Protein AF-A0A523TM78-F1 (afdb_monomer_lite)

Foldseek 3Di:
DDPVVVVVVVVVVVVVVVVVVVVVVVVVVVQLVQLCVLLVVVVWDWFQDWDPCVLVVPVQDLVSVDADPKTWGRWTWDADPNKTKIKTKIWHWDDDDPPIDIFIKIKMKTFAPFFDFKKKKAFPVFCPPPPPDPDFDFQDDPVCNVLSNGITMTGPDNVRVVLFCDPQLSVLCVVPNQWIWIDGGGMIMIMGRDYDGPVRVVVVVVSVVSSSVSGDPVRNVD

pLDDT: mean 89.76, std 10.02, range [45.53, 98.44]

Sequence (222 aa):
MGTGVIVTIIAAVIILIIIGAISAHIWEKKRREGMAAWAAAKGFKFNPERDHGIDRRYHVFDCFNNGRNRYGYNIMEGIFHDMEICAFDYRYTTGSGKHRTTHNLSIVIVNAATHLKKLLIRPEGLWDKLAGAVGFNDIDFADSPEFSKKFYVKSPDEAWAREVLTPALRQHLLNHPKFVLEFGQNNLMICKKRRFDIAGYEAAFLFLEGVLDRLPEKLWTG

Secondary structure (DSSP, 8-state):
--HHHHHHHHHHHHHHHHHHHHHHHHHHHHHHHHHHHHHHHTT-EEE-S-BTTHHHHTTTSGGGGSSEEEEEEEEEEEEETTEEEEEEEEEEEES-GGG-EEEEEEEEEEE-SS----EEEEETTS-TT-----S------TT-HHHHHHEEEE-S-HHHHHHHS-HHHHHHHHH-TT-EEEE-SSEEEEEESS---HHHHHHHHHHHHHHHTTS-GGGT--

Structure (mmCIF, N/CA/C/O backbone):
data_AF-A0A523TM78-F1
#
_entry.id   AF-A0A523TM78-F1
#
loop_
_atom_site.group_PDB
_atom_site.id
_atom_site.type_symbol
_atom_site.label_atom_id
_atom_site.label_alt_id
_atom_site.label_comp_id
_atom_site.label_asym_id
_atom_site.label_entity_id
_atom_site.label_seq_id
_atom_site.pdbx_PDB_ins_code
_atom_site.Cartn_x
_atom_site.Cartn_y
_atom_site.Cartn_z
_atom_site.occupancy
_atom_site.B_iso_or_equiv
_atom_site.auth_seq_id
_atom_site.auth_comp_id
_atom_site.auth_asym_id
_atom_site.auth_atom_id
_atom_site.pdbx_PDB_model_num
ATOM 1 N N . MET A 1 1 ? 42.514 16.932 -26.772 1.00 59.00 1 MET A N 1
ATOM 2 C CA . MET A 1 1 ? 41.993 15.547 -26.868 1.00 59.00 1 MET A CA 1
ATOM 3 C C . MET A 1 1 ? 41.641 15.279 -28.321 1.00 59.00 1 MET A C 1
ATOM 5 O O . MET A 1 1 ? 40.946 16.099 -28.903 1.00 59.00 1 MET A O 1
ATOM 9 N N . GLY A 1 2 ? 42.170 14.211 -28.925 1.00 79.31 2 GLY A N 1
ATOM 10 C CA . GLY A 1 2 ? 41.905 13.896 -30.334 1.00 79.31 2 GLY A CA 1
ATOM 11 C C . GLY A 1 2 ? 40.447 13.492 -30.560 1.00 79.31 2 GLY A C 1
ATOM 12 O O . GLY A 1 2 ? 39.840 12.864 -29.692 1.00 79.31 2 GLY A O 1
ATOM 13 N N . THR A 1 3 ? 39.894 13.824 -31.724 1.00 82.25 3 THR A N 1
ATOM 14 C CA . THR A 1 3 ? 38.537 13.443 -32.160 1.00 82.25 3 THR A CA 1
ATOM 15 C C . THR A 1 3 ? 38.252 11.948 -31.969 1.00 82.25 3 THR A C 1
ATOM 17 O O . THR A 1 3 ? 37.162 11.591 -31.534 1.00 82.25 3 THR A O 1
ATOM 20 N N . GLY A 1 4 ? 39.251 11.080 -32.170 1.00 85.06 4 GLY A N 1
ATOM 21 C CA . GLY A 1 4 ? 39.139 9.638 -31.914 1.00 85.06 4 GLY A CA 1
ATOM 22 C C . GLY A 1 4 ? 38.837 9.271 -30.455 1.00 85.06 4 GLY A C 1
ATOM 23 O O . GLY A 1 4 ? 38.041 8.373 -30.207 1.00 85.06 4 GLY A O 1
ATOM 24 N N . VAL A 1 5 ? 39.387 10.000 -29.476 1.00 87.56 5 VAL A N 1
ATOM 25 C CA . VAL A 1 5 ? 39.106 9.756 -28.046 1.00 87.56 5 VAL A CA 1
ATOM 26 C C . VAL A 1 5 ? 37.656 10.113 -27.714 1.00 87.56 5 VAL A C 1
ATOM 28 O O . VAL A 1 5 ? 36.990 9.382 -26.986 1.00 87.56 5 VAL A O 1
ATOM 31 N N . ILE A 1 6 ? 37.144 11.209 -28.285 1.00 89.25 6 ILE A N 1
ATOM 32 C CA . ILE A 1 6 ? 35.756 11.647 -28.086 1.00 89.25 6 ILE A CA 1
ATOM 33 C C . ILE A 1 6 ? 34.779 10.615 -28.669 1.00 89.25 6 ILE A C 1
ATOM 35 O O . ILE A 1 6 ? 33.819 10.242 -27.998 1.00 89.25 6 ILE A O 1
ATOM 39 N N . VAL A 1 7 ? 35.047 10.099 -29.873 1.00 92.19 7 VAL A N 1
ATOM 40 C CA . VAL A 1 7 ? 34.212 9.068 -30.514 1.00 92.19 7 VAL A CA 1
ATOM 41 C C . VAL A 1 7 ? 34.175 7.780 -29.684 1.00 92.19 7 VAL A C 1
ATOM 43 O O . VAL A 1 7 ? 33.092 7.243 -29.453 1.00 92.19 7 VAL A O 1
ATOM 46 N N . THR A 1 8 ? 35.319 7.320 -29.167 1.00 93.19 8 THR A N 1
ATOM 47 C CA . THR A 1 8 ? 35.384 6.120 -28.314 1.00 93.19 8 THR A CA 1
ATOM 48 C C . THR A 1 8 ? 34.590 6.289 -27.019 1.00 93.19 8 THR A C 1
ATOM 50 O O . THR A 1 8 ? 33.851 5.384 -26.632 1.00 93.19 8 THR A O 1
ATOM 53 N N . ILE A 1 9 ? 34.687 7.452 -26.363 1.00 93.75 9 ILE A N 1
ATOM 54 C CA . ILE A 1 9 ? 33.920 7.741 -25.141 1.00 93.75 9 ILE A CA 1
ATOM 55 C C . ILE A 1 9 ? 32.416 7.737 -25.437 1.00 93.75 9 ILE A C 1
ATOM 57 O O . ILE A 1 9 ? 31.652 7.109 -24.707 1.00 93.75 9 ILE A O 1
ATOM 61 N N . ILE A 1 10 ? 31.983 8.390 -26.521 1.00 94.62 10 ILE A N 1
ATOM 62 C CA . ILE A 1 10 ? 30.566 8.424 -26.913 1.00 94.62 10 ILE A CA 1
ATOM 63 C C . ILE A 1 10 ? 30.050 7.007 -27.197 1.00 94.62 10 ILE A C 1
ATOM 65 O O . ILE A 1 10 ? 28.993 6.633 -26.691 1.00 94.62 10 ILE A O 1
ATOM 69 N N . ALA A 1 11 ? 30.804 6.198 -27.946 1.00 94.50 11 ALA A N 1
ATOM 70 C CA . ALA A 1 11 ? 30.431 4.817 -28.242 1.00 94.50 11 ALA A CA 1
ATOM 71 C C . ALA A 1 11 ? 30.300 3.968 -26.965 1.00 94.50 11 ALA A C 1
ATOM 73 O O . ALA A 1 11 ? 29.309 3.255 -26.801 1.00 94.50 11 ALA A O 1
ATOM 74 N N . ALA A 1 12 ? 31.241 4.094 -26.024 1.00 95.06 12 ALA A N 1
ATOM 75 C CA . ALA A 1 12 ? 31.184 3.395 -24.741 1.00 95.06 12 ALA A CA 1
ATOM 76 C C . ALA A 1 12 ? 29.953 3.801 -23.909 1.00 95.06 12 ALA A C 1
ATOM 78 O O . ALA A 1 12 ? 29.263 2.939 -23.366 1.00 95.06 12 ALA A O 1
ATOM 79 N N . VAL A 1 13 ? 29.629 5.098 -23.852 1.00 95.25 13 VAL A N 1
ATOM 80 C CA . VAL A 1 13 ? 28.431 5.598 -23.154 1.00 95.25 13 VAL A CA 1
ATOM 81 C C . VAL A 1 13 ? 27.150 5.048 -23.788 1.00 95.25 13 VAL A C 1
ATOM 83 O O . VAL A 1 13 ? 26.259 4.603 -23.065 1.00 95.25 13 VAL A O 1
ATOM 86 N N . ILE A 1 14 ? 27.060 5.014 -25.121 1.00 95.31 14 ILE A N 1
ATOM 87 C CA . ILE A 1 14 ? 25.903 4.445 -25.830 1.00 95.31 14 ILE A CA 1
ATOM 88 C C . ILE A 1 14 ? 25.739 2.956 -25.498 1.00 95.31 14 ILE A C 1
ATOM 90 O O . ILE A 1 14 ? 24.633 2.521 -25.180 1.00 95.31 14 ILE A O 1
ATOM 94 N N . ILE A 1 15 ? 26.829 2.182 -25.510 1.00 95.31 15 ILE A N 1
ATOM 95 C CA . ILE A 1 15 ? 26.805 0.755 -25.156 1.00 95.31 15 ILE A CA 1
ATOM 96 C C . ILE A 1 15 ? 26.301 0.558 -23.721 1.00 95.31 15 ILE A C 1
ATOM 98 O O . ILE A 1 15 ? 25.422 -0.273 -23.493 1.00 95.31 15 ILE A O 1
ATOM 102 N N . LEU A 1 16 ? 26.788 1.348 -22.759 1.00 94.50 16 LEU A N 1
ATOM 103 C CA . LEU A 1 16 ? 26.328 1.278 -21.368 1.00 94.50 16 LEU A CA 1
ATOM 104 C C . LEU A 1 16 ? 24.834 1.603 -21.228 1.00 94.50 16 LEU A C 1
ATOM 106 O O . LEU A 1 16 ? 24.128 0.921 -20.484 1.00 94.50 16 LEU A O 1
ATOM 110 N N . ILE A 1 17 ? 24.332 2.596 -21.969 1.00 93.88 17 ILE A N 1
ATOM 111 C CA . ILE A 1 17 ? 22.901 2.933 -22.000 1.00 93.88 17 ILE A CA 1
ATOM 112 C C . ILE A 1 17 ? 22.078 1.755 -22.540 1.00 93.88 17 ILE A C 1
ATOM 114 O O . ILE A 1 17 ? 21.051 1.408 -21.953 1.00 93.88 17 ILE A O 1
ATOM 118 N N . ILE A 1 18 ? 22.530 1.113 -23.622 1.00 93.25 18 ILE A N 1
ATOM 119 C CA . ILE A 1 18 ? 21.847 -0.042 -24.227 1.00 93.25 18 ILE A CA 1
ATOM 120 C C . ILE A 1 18 ? 21.824 -1.228 -23.257 1.00 93.25 18 ILE A C 1
ATOM 122 O O . ILE A 1 18 ? 20.760 -1.803 -23.021 1.00 93.25 18 ILE A O 1
ATOM 126 N N . ILE A 1 19 ? 22.967 -1.566 -22.651 1.00 93.69 19 ILE A N 1
ATOM 127 C CA . ILE A 1 19 ? 23.067 -2.640 -21.651 1.00 93.69 19 ILE A CA 1
ATOM 128 C C . ILE A 1 19 ? 22.122 -2.361 -20.479 1.00 93.69 19 ILE A C 1
ATOM 130 O O . ILE A 1 19 ? 21.376 -3.252 -20.064 1.00 93.69 19 ILE A O 1
ATOM 134 N N . GLY A 1 20 ? 22.104 -1.125 -19.973 1.00 91.00 20 GLY A N 1
ATOM 135 C CA . GLY A 1 20 ? 21.183 -0.707 -18.919 1.00 91.00 20 GLY A CA 1
ATOM 136 C C . GLY A 1 20 ? 19.712 -0.883 -19.311 1.00 91.00 20 GLY A C 1
ATOM 137 O O . GLY A 1 20 ? 18.934 -1.435 -18.532 1.00 91.00 20 GLY A O 1
ATOM 138 N N . ALA A 1 21 ? 19.331 -0.487 -20.529 1.00 89.31 21 ALA A N 1
ATOM 139 C CA . ALA A 1 21 ? 17.963 -0.621 -21.030 1.00 89.31 21 ALA A CA 1
ATOM 140 C C . ALA A 1 21 ? 17.521 -2.089 -21.172 1.00 89.31 21 ALA A C 1
ATOM 142 O O . ALA A 1 21 ? 16.431 -2.449 -20.722 1.00 89.31 21 ALA A O 1
ATOM 143 N N . ILE A 1 22 ? 18.376 -2.947 -21.740 1.00 91.94 22 ILE A N 1
ATOM 144 C CA . ILE A 1 22 ? 18.114 -4.390 -21.873 1.00 91.94 22 ILE A CA 1
ATOM 145 C C . ILE A 1 22 ? 17.978 -5.030 -20.488 1.00 91.94 22 ILE A C 1
ATOM 147 O O . ILE A 1 22 ? 17.025 -5.767 -20.235 1.00 91.94 22 ILE A O 1
ATOM 151 N N . SER A 1 23 ? 18.888 -4.703 -19.569 1.00 90.75 23 SER A N 1
ATOM 152 C CA . SER A 1 23 ? 18.884 -5.250 -18.207 1.00 90.75 23 SER A CA 1
ATOM 153 C C . SER A 1 23 ? 17.611 -4.865 -17.451 1.00 90.75 23 SER A C 1
ATOM 155 O O . SER A 1 23 ? 16.984 -5.716 -16.820 1.00 90.75 23 SER A O 1
ATOM 157 N N . ALA A 1 24 ? 17.176 -3.605 -17.566 1.00 86.06 24 ALA A N 1
ATOM 158 C CA . ALA A 1 24 ? 15.923 -3.134 -16.980 1.00 86.06 24 ALA A CA 1
ATOM 159 C C . ALA A 1 24 ? 14.702 -3.861 -17.570 1.00 86.06 24 ALA A C 1
ATOM 161 O O . ALA A 1 24 ? 13.800 -4.251 -16.830 1.00 86.06 24 ALA A O 1
ATOM 162 N N . HIS A 1 25 ? 14.685 -4.090 -18.888 1.00 87.00 25 HIS A N 1
ATOM 163 C CA . HIS A 1 25 ? 13.600 -4.815 -19.549 1.00 87.00 25 HIS A CA 1
ATOM 164 C C . HIS A 1 25 ? 13.510 -6.277 -19.089 1.00 87.00 25 HIS A C 1
ATOM 166 O O . HIS A 1 25 ? 12.423 -6.760 -18.768 1.00 87.00 25 HIS A O 1
ATOM 172 N N . ILE A 1 26 ? 14.648 -6.974 -19.007 1.00 92.06 26 ILE A N 1
ATOM 173 C CA . ILE A 1 26 ? 14.715 -8.359 -18.521 1.00 92.06 26 ILE A CA 1
ATOM 174 C C . ILE A 1 26 ? 14.260 -8.436 -17.061 1.00 92.06 26 ILE A C 1
ATOM 176 O O . ILE A 1 26 ? 13.498 -9.334 -16.703 1.00 92.06 26 ILE A O 1
ATOM 180 N N . TRP A 1 27 ? 14.684 -7.489 -16.221 1.00 90.62 27 TRP A N 1
ATOM 181 C CA . TRP A 1 27 ? 14.296 -7.459 -14.813 1.00 90.62 27 TRP A CA 1
ATOM 182 C C . TRP A 1 27 ? 12.788 -7.250 -14.629 1.00 90.62 27 TRP A C 1
ATOM 184 O O . TRP A 1 27 ? 12.164 -7.975 -13.854 1.00 90.62 27 TRP A O 1
ATOM 194 N N . GLU A 1 28 ? 12.175 -6.341 -15.393 1.00 89.31 28 GLU A N 1
ATOM 195 C CA . GLU A 1 28 ? 10.717 -6.172 -15.394 1.00 89.31 28 GLU A CA 1
ATOM 196 C C . GLU A 1 28 ? 9.980 -7.418 -15.860 1.00 89.31 28 GLU A C 1
ATOM 198 O O . GLU A 1 28 ? 8.993 -7.819 -15.241 1.00 89.31 28 GLU A O 1
ATOM 203 N N . LYS A 1 29 ? 10.464 -8.046 -16.937 1.00 92.56 29 LYS A N 1
ATOM 204 C CA . LYS A 1 29 ? 9.869 -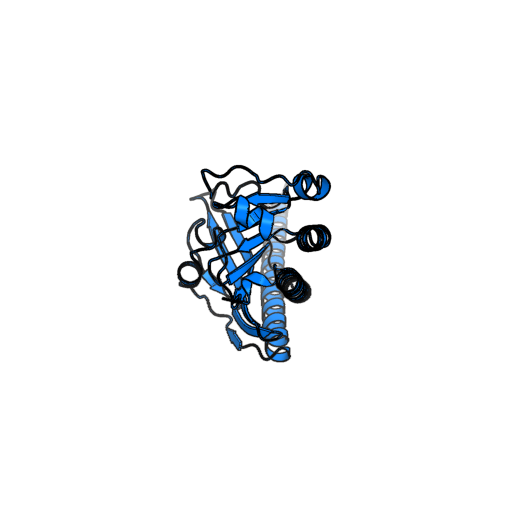9.273 -17.462 1.00 92.56 29 LYS A CA 1
ATOM 205 C C . LYS A 1 29 ? 9.907 -10.382 -16.410 1.00 92.56 29 LYS A C 1
ATOM 207 O O . LYS A 1 29 ? 8.863 -10.951 -16.110 1.00 92.56 29 LYS A O 1
ATOM 212 N N . LYS A 1 30 ? 11.068 -10.607 -15.786 1.00 93.38 30 LYS A N 1
ATOM 213 C CA . LYS A 1 30 ? 11.251 -11.613 -14.731 1.00 93.38 30 LYS A CA 1
ATOM 214 C C . LYS A 1 30 ? 10.393 -11.322 -13.500 1.00 93.38 30 LYS A C 1
ATOM 216 O O . LYS A 1 30 ? 9.824 -12.239 -12.918 1.00 93.38 30 LYS A O 1
ATOM 221 N N . ARG A 1 31 ? 10.265 -10.051 -13.104 1.00 93.38 31 ARG A N 1
ATOM 222 C CA . ARG A 1 31 ? 9.391 -9.655 -11.990 1.00 93.38 31 ARG A CA 1
ATOM 223 C C . ARG A 1 31 ? 7.928 -9.958 -12.305 1.00 93.38 31 ARG A C 1
ATOM 225 O O . ARG A 1 31 ? 7.241 -10.530 -11.469 1.00 93.38 31 ARG A O 1
ATOM 232 N N . ARG A 1 32 ? 7.472 -9.625 -13.513 1.00 95.31 32 ARG A N 1
ATOM 233 C CA . ARG A 1 32 ? 6.110 -9.914 -13.975 1.00 95.31 32 ARG A CA 1
ATOM 234 C C . ARG A 1 32 ? 5.830 -11.415 -14.048 1.00 95.31 32 ARG A C 1
ATOM 236 O O . ARG A 1 32 ? 4.772 -11.846 -13.613 1.00 95.31 32 ARG A O 1
ATOM 243 N N . GLU A 1 33 ? 6.772 -12.204 -14.557 1.00 96.06 33 GLU A N 1
ATOM 244 C CA . GLU A 1 33 ? 6.681 -13.671 -14.560 1.00 96.06 33 GLU A CA 1
ATOM 245 C C . GLU A 1 33 ? 6.604 -14.229 -13.134 1.00 96.06 33 GLU A C 1
ATOM 247 O O . GLU A 1 33 ? 5.767 -15.082 -12.856 1.00 96.06 33 GLU A O 1
ATOM 252 N N . GLY A 1 34 ? 7.408 -13.693 -12.210 1.00 96.12 34 GLY A N 1
ATOM 253 C CA . GLY A 1 34 ? 7.329 -14.037 -10.791 1.00 96.12 34 GLY A CA 1
ATOM 254 C C . GLY A 1 34 ? 5.972 -13.700 -10.171 1.00 96.12 34 GLY A C 1
ATOM 255 O O . GLY A 1 34 ? 5.445 -14.501 -9.407 1.00 96.12 34 GLY A O 1
ATOM 256 N N . MET A 1 35 ? 5.380 -12.552 -10.522 1.00 96.62 35 MET A N 1
ATOM 257 C CA . MET A 1 35 ? 4.044 -12.166 -10.049 1.00 96.62 35 MET A CA 1
ATOM 258 C C . MET A 1 35 ? 2.971 -13.101 -10.599 1.00 96.62 35 MET A C 1
ATOM 260 O O . MET A 1 35 ? 2.131 -13.562 -9.838 1.00 96.62 35 MET A O 1
ATOM 264 N N . ALA A 1 36 ? 3.031 -13.430 -11.891 1.00 97.62 36 ALA A N 1
ATOM 265 C CA . ALA A 1 36 ? 2.113 -14.378 -12.512 1.00 97.62 36 ALA A CA 1
ATOM 266 C C . ALA A 1 36 ? 2.206 -15.769 -11.865 1.00 97.62 36 ALA A C 1
ATOM 268 O O . ALA A 1 36 ? 1.183 -16.372 -11.550 1.00 97.62 36 ALA A O 1
ATOM 269 N N . ALA A 1 37 ? 3.425 -16.262 -11.626 1.00 97.25 37 ALA A N 1
ATOM 270 C CA . ALA A 1 37 ? 3.652 -17.552 -10.983 1.00 97.25 37 ALA A CA 1
ATOM 271 C C . ALA A 1 37 ? 3.168 -17.563 -9.525 1.00 97.25 37 ALA A C 1
ATOM 273 O O . ALA A 1 37 ? 2.518 -18.515 -9.102 1.00 97.25 37 ALA A O 1
ATOM 274 N N . TRP A 1 38 ? 3.449 -16.499 -8.767 1.00 95.69 38 TRP A N 1
ATOM 275 C CA . TRP A 1 38 ? 2.982 -16.363 -7.387 1.00 95.69 38 TRP A CA 1
ATOM 276 C C . TRP A 1 38 ? 1.453 -16.264 -7.311 1.00 95.69 38 TRP A C 1
ATOM 278 O O . TRP A 1 38 ? 0.841 -16.972 -6.517 1.00 95.69 38 TRP A O 1
ATOM 288 N N . ALA A 1 39 ? 0.830 -15.473 -8.190 1.00 96.62 39 ALA A N 1
ATOM 289 C CA . ALA A 1 39 ? -0.622 -15.387 -8.312 1.00 96.62 39 ALA A CA 1
ATOM 290 C C . ALA A 1 39 ? -1.238 -16.762 -8.606 1.00 96.62 39 ALA A C 1
ATOM 292 O O . ALA A 1 39 ? -2.133 -17.196 -7.886 1.00 96.62 39 ALA A O 1
ATOM 293 N N . ALA A 1 40 ? -0.704 -17.488 -9.593 1.00 96.94 40 ALA A N 1
ATOM 294 C CA . ALA A 1 40 ? -1.167 -18.832 -9.930 1.00 96.94 40 ALA A CA 1
ATOM 295 C C . ALA A 1 40 ? -1.031 -19.810 -8.749 1.00 96.94 40 ALA A C 1
ATOM 297 O O . ALA A 1 40 ? -1.962 -20.562 -8.473 1.00 96.94 40 ALA A O 1
ATOM 298 N N . ALA A 1 41 ? 0.084 -19.764 -8.012 1.00 95.56 41 ALA A N 1
ATOM 299 C CA . ALA A 1 41 ? 0.306 -20.608 -6.835 1.00 95.56 41 ALA A CA 1
ATOM 300 C C . ALA A 1 41 ? -0.690 -20.335 -5.693 1.00 95.56 41 ALA A C 1
ATOM 302 O O . ALA A 1 41 ? -0.983 -21.237 -4.912 1.00 95.56 41 ALA A O 1
ATOM 303 N N . LYS A 1 42 ? -1.222 -19.111 -5.601 1.00 93.81 42 LYS A N 1
ATOM 304 C CA . LYS A 1 42 ? -2.261 -18.715 -4.636 1.00 93.81 42 LYS A CA 1
ATOM 305 C C . LYS A 1 42 ? -3.690 -18.858 -5.191 1.00 93.81 42 LYS A C 1
ATOM 307 O O . LYS A 1 42 ? -4.642 -18.537 -4.492 1.00 93.81 42 LYS A O 1
ATOM 312 N N . GLY A 1 43 ? -3.860 -19.317 -6.435 1.00 95.94 43 GLY A N 1
ATOM 313 C CA . GLY A 1 43 ? -5.170 -19.415 -7.094 1.00 95.94 43 GLY A CA 1
ATOM 314 C C . GLY A 1 43 ? -5.751 -18.072 -7.558 1.00 95.94 43 GLY A C 1
ATOM 315 O O . GLY A 1 43 ? -6.942 -17.982 -7.852 1.00 95.94 43 GLY A O 1
ATOM 316 N N . PHE A 1 44 ? -4.934 -17.021 -7.633 1.00 97.31 44 PHE A N 1
ATOM 317 C CA . PHE A 1 44 ? -5.353 -15.699 -8.091 1.00 97.31 44 PHE A CA 1
ATOM 318 C C . PHE A 1 44 ? -5.355 -15.615 -9.617 1.00 97.31 44 PHE A C 1
ATOM 320 O O . PHE A 1 44 ? -4.515 -16.196 -10.309 1.00 97.31 44 PHE A O 1
ATOM 327 N N . LYS A 1 45 ? -6.272 -14.811 -10.153 1.00 98.12 45 LYS A N 1
ATOM 328 C CA . LYS A 1 45 ? -6.238 -14.373 -11.548 1.00 98.12 45 LYS A CA 1
ATOM 329 C C . LYS A 1 45 ? -5.142 -13.329 -11.708 1.00 98.12 45 LYS A C 1
ATOM 331 O O . LYS A 1 45 ? -5.025 -12.431 -10.880 1.00 98.12 45 LYS A O 1
ATOM 336 N N . PHE A 1 46 ? -4.378 -13.423 -12.793 1.00 98.44 46 PHE A N 1
ATOM 337 C CA . PHE A 1 46 ? -3.348 -12.446 -13.136 1.00 98.44 46 PHE A CA 1
ATOM 338 C C . PHE A 1 46 ? -3.644 -11.777 -14.478 1.00 98.44 46 PHE A C 1
ATOM 340 O O . PHE A 1 46 ? -3.822 -12.459 -15.487 1.00 98.44 46 PHE A O 1
ATOM 347 N N . ASN A 1 47 ? -3.642 -10.445 -14.500 1.00 98.06 47 ASN A N 1
ATOM 348 C CA . ASN A 1 47 ? -3.789 -9.636 -15.703 1.00 98.06 47 ASN A CA 1
ATOM 349 C C . ASN A 1 47 ? -2.619 -8.635 -15.831 1.00 98.06 47 ASN A C 1
ATOM 351 O O . ASN A 1 47 ? -2.527 -7.689 -15.046 1.00 98.06 47 ASN A O 1
ATOM 355 N N . PRO A 1 48 ? -1.715 -8.796 -16.815 1.00 97.19 48 PRO A N 1
ATOM 356 C CA . PRO A 1 48 ? -0.581 -7.891 -17.000 1.00 97.19 48 PRO A CA 1
ATOM 357 C C . PRO A 1 48 ? -0.956 -6.543 -17.635 1.00 97.19 48 PRO A C 1
ATOM 359 O O . PRO A 1 48 ? -0.118 -5.636 -17.651 1.00 97.19 48 PRO A O 1
ATOM 362 N N . GLU A 1 49 ? -2.164 -6.410 -18.183 1.00 97.81 49 GLU A N 1
ATOM 363 C CA . GLU A 1 49 ? -2.583 -5.242 -18.954 1.00 97.81 49 GLU A CA 1
ATOM 364 C C . GLU A 1 49 ? -2.821 -4.003 -18.088 1.00 97.81 49 GLU A C 1
ATOM 366 O O . GLU A 1 49 ? -2.936 -4.065 -16.862 1.00 97.81 49 GLU A O 1
ATOM 371 N N . ARG A 1 50 ? -2.873 -2.840 -18.747 1.00 97.88 50 ARG A N 1
ATOM 372 C CA . ARG A 1 50 ? -3.151 -1.567 -18.077 1.00 97.88 50 ARG A CA 1
ATOM 373 C C . ARG A 1 50 ? -4.647 -1.388 -17.855 1.00 97.88 50 ARG A C 1
ATOM 375 O O . ARG A 1 50 ? -5.414 -1.410 -18.812 1.00 97.88 50 ARG A O 1
ATOM 382 N N . ASP A 1 51 ? -5.028 -1.077 -16.623 1.00 97.75 51 ASP A N 1
ATOM 383 C CA . ASP A 1 51 ? -6.372 -0.626 -16.268 1.00 97.75 51 ASP A CA 1
ATOM 384 C C . ASP A 1 51 ? -6.352 0.874 -15.930 1.00 97.75 51 ASP A C 1
ATOM 386 O O . ASP A 1 51 ? -5.840 1.300 -14.890 1.00 97.75 51 ASP A O 1
ATOM 390 N N . HIS A 1 52 ? -6.913 1.685 -16.829 1.00 96.06 52 HIS A N 1
ATOM 391 C CA . HIS A 1 52 ? -7.064 3.134 -16.666 1.00 96.06 52 HIS A CA 1
ATOM 392 C C . HIS A 1 52 ? -8.295 3.542 -15.838 1.00 96.06 52 HIS A C 1
ATOM 394 O O . HIS A 1 52 ? -8.468 4.728 -15.573 1.00 96.06 52 HIS A O 1
ATOM 400 N N . GLY A 1 53 ? -9.160 2.597 -15.461 1.00 95.94 53 GLY A N 1
ATOM 401 C CA . GLY A 1 53 ? -10.333 2.819 -14.615 1.00 95.94 53 GLY A CA 1
ATOM 402 C C . GLY A 1 53 ? -10.114 2.474 -13.140 1.00 95.94 53 GLY A C 1
ATOM 403 O O . GLY A 1 53 ? -11.013 2.707 -12.328 1.00 95.94 53 GLY A O 1
ATOM 404 N N . ILE A 1 54 ? -8.944 1.933 -12.777 1.00 94.19 54 ILE A N 1
ATOM 405 C CA . ILE A 1 54 ? -8.661 1.475 -11.409 1.00 94.19 54 ILE A CA 1
ATOM 406 C C . ILE A 1 54 ? -8.724 2.609 -10.376 1.00 94.19 54 ILE A C 1
ATOM 408 O O . ILE A 1 54 ? -9.182 2.409 -9.255 1.00 94.19 54 ILE A O 1
ATOM 412 N N . ASP A 1 55 ? -8.324 3.819 -10.772 1.00 91.62 55 ASP A N 1
ATOM 413 C CA . ASP A 1 55 ? -8.355 5.012 -9.927 1.00 91.62 55 ASP A CA 1
ATOM 414 C C . ASP A 1 55 ? -9.790 5.427 -9.586 1.00 91.62 55 ASP A C 1
ATOM 416 O O . ASP A 1 55 ? -10.067 5.829 -8.464 1.00 91.62 55 ASP A O 1
ATOM 420 N N . ARG A 1 56 ? -10.722 5.276 -10.531 1.00 92.75 56 ARG A N 1
ATOM 421 C CA . ARG A 1 56 ? -12.150 5.530 -10.327 1.00 92.75 56 ARG A CA 1
ATOM 422 C C . ARG A 1 56 ? -12.783 4.477 -9.425 1.00 92.75 56 ARG A C 1
ATOM 424 O O . ARG A 1 56 ? -13.576 4.828 -8.551 1.00 92.75 56 ARG A O 1
ATOM 431 N N . ARG A 1 57 ? -12.419 3.204 -9.618 1.00 92.44 57 ARG A N 1
ATOM 432 C CA . ARG A 1 57 ? -12.894 2.081 -8.791 1.00 92.44 57 ARG A CA 1
ATOM 433 C C . ARG A 1 57 ? -12.526 2.282 -7.320 1.00 92.44 57 ARG A C 1
ATOM 435 O O . ARG A 1 57 ? -13.356 2.051 -6.450 1.00 92.44 57 ARG A O 1
ATOM 442 N N . TYR A 1 58 ? -11.320 2.781 -7.063 1.00 92.38 58 TYR A N 1
ATOM 443 C CA . TYR A 1 58 ? -10.764 2.952 -5.722 1.00 92.38 58 TYR A CA 1
ATOM 444 C C . TYR A 1 58 ? -10.564 4.426 -5.321 1.00 92.38 58 TYR A C 1
ATOM 446 O O . TYR A 1 58 ? -9.731 4.732 -4.473 1.00 92.38 58 TYR A O 1
ATOM 454 N N . HIS A 1 59 ? -11.358 5.346 -5.885 1.00 89.94 59 HIS A N 1
ATOM 455 C CA . HIS A 1 59 ? -11.210 6.805 -5.719 1.00 89.94 59 HIS A CA 1
ATOM 456 C C . HIS A 1 59 ? -11.283 7.302 -4.267 1.00 89.94 59 HIS A C 1
ATOM 458 O O . HIS A 1 59 ? -10.888 8.430 -3.975 1.00 89.94 59 HIS A O 1
ATOM 464 N N . VAL A 1 60 ? -11.809 6.479 -3.358 1.00 88.19 60 VAL A N 1
ATOM 465 C CA . VAL A 1 60 ? -11.877 6.776 -1.924 1.00 88.19 60 VAL A CA 1
ATOM 466 C C . VAL A 1 60 ? -10.493 6.937 -1.293 1.00 88.19 60 VAL A C 1
ATOM 468 O O . VAL A 1 60 ? -10.367 7.705 -0.336 1.00 88.19 60 VAL A O 1
ATOM 471 N N . PHE A 1 61 ? -9.470 6.268 -1.843 1.00 90.00 61 PHE A N 1
ATOM 472 C CA . PHE A 1 61 ? -8.109 6.343 -1.327 1.00 90.00 61 PHE A CA 1
ATOM 473 C C . PHE A 1 61 ? -7.316 7.479 -1.966 1.00 90.00 61 PHE A C 1
ATOM 475 O O . PHE A 1 61 ? -7.275 7.647 -3.191 1.00 90.00 61 PHE A O 1
ATOM 482 N N . ASP A 1 62 ? -6.611 8.229 -1.129 1.00 82.62 62 ASP A N 1
ATOM 483 C CA . ASP A 1 62 ? -5.926 9.454 -1.524 1.00 82.62 62 ASP A CA 1
ATOM 484 C C . ASP A 1 62 ? -4.856 9.199 -2.591 1.00 82.62 62 ASP A C 1
ATOM 486 O O . ASP A 1 62 ? -4.649 10.035 -3.476 1.00 82.62 62 ASP A O 1
ATOM 490 N N . CYS A 1 63 ? -4.199 8.033 -2.584 1.00 81.31 63 CYS A N 1
ATOM 491 C CA . CYS A 1 63 ? -3.139 7.726 -3.548 1.00 81.31 63 CYS A CA 1
ATOM 492 C C . CYS A 1 63 ? -3.627 7.742 -5.015 1.00 81.31 63 CYS A C 1
ATOM 494 O O . CYS A 1 63 ? -2.865 8.127 -5.910 1.00 81.31 63 CYS A O 1
ATOM 496 N N . PHE A 1 64 ? -4.904 7.431 -5.266 1.00 88.62 64 PHE A N 1
ATOM 497 C CA . PHE A 1 64 ? -5.490 7.443 -6.609 1.00 88.62 64 PHE A CA 1
ATOM 498 C C . PHE A 1 64 ? -5.859 8.846 -7.088 1.00 88.62 64 PHE A C 1
ATOM 500 O O . PHE A 1 64 ? -5.907 9.099 -8.292 1.00 88.62 64 PHE A O 1
ATOM 507 N N . ASN A 1 65 ? -6.011 9.805 -6.176 1.00 85.00 65 ASN A N 1
ATOM 508 C CA . ASN A 1 65 ? -6.433 11.169 -6.495 1.00 85.00 65 ASN A CA 1
ATOM 509 C C . ASN A 1 65 ? -5.275 12.097 -6.898 1.00 85.00 65 ASN A C 1
ATOM 511 O O . ASN A 1 65 ? -5.485 13.274 -7.176 1.00 85.00 65 ASN A O 1
ATOM 515 N N . ASN A 1 66 ? -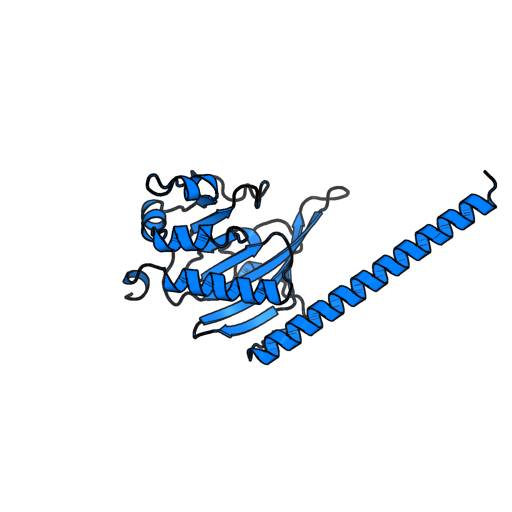4.054 11.566 -6.996 1.00 82.75 66 ASN A N 1
ATOM 516 C CA . ASN A 1 66 ? -2.854 12.348 -7.267 1.00 82.75 66 ASN A CA 1
ATOM 517 C C . ASN A 1 66 ? -2.352 12.236 -8.712 1.00 82.75 66 ASN A C 1
ATOM 519 O O . ASN A 1 66 ? -2.237 11.154 -9.287 1.00 82.75 66 ASN A O 1
ATOM 523 N N . GLY A 1 67 ? -1.933 13.376 -9.265 1.00 87.81 67 GLY A N 1
ATOM 524 C CA . GLY A 1 67 ? -1.281 13.447 -10.571 1.00 87.81 67 GLY A CA 1
ATOM 525 C C . GLY A 1 67 ? -2.192 13.089 -11.751 1.00 87.81 67 GLY A C 1
ATOM 526 O O . GLY A 1 67 ? -3.401 13.282 -11.713 1.00 87.81 67 GLY A O 1
ATOM 527 N N . ARG A 1 68 ? -1.584 12.620 -12.845 1.00 90.31 68 ARG A N 1
ATOM 528 C CA . ARG A 1 68 ? -2.247 12.305 -14.124 1.00 90.31 68 ARG A CA 1
ATOM 529 C C . ARG A 1 68 ? -1.610 11.106 -14.823 1.00 90.31 68 ARG A C 1
ATOM 531 O O . ARG A 1 68 ? -0.528 10.669 -14.425 1.00 90.31 68 ARG A O 1
ATOM 538 N N . ASN A 1 69 ? -2.226 10.643 -15.916 1.00 92.62 69 ASN A N 1
ATOM 539 C CA . ASN A 1 69 ? -1.814 9.440 -16.656 1.00 92.62 69 ASN A CA 1
ATOM 540 C C . ASN A 1 69 ? -1.726 8.222 -15.721 1.00 92.62 69 ASN A C 1
ATOM 542 O O . ASN A 1 69 ? -0.668 7.611 -15.563 1.00 92.62 69 ASN A O 1
ATOM 546 N N . ARG A 1 70 ? -2.844 7.986 -15.031 1.00 94.75 70 ARG A N 1
ATOM 547 C CA . ARG A 1 70 ? -3.012 6.998 -13.971 1.00 94.75 70 ARG A CA 1
ATOM 548 C C . ARG A 1 70 ? -3.436 5.664 -14.572 1.00 94.75 70 ARG A C 1
ATOM 550 O O . ARG A 1 70 ? -4.263 5.650 -15.486 1.00 94.75 70 ARG A O 1
ATOM 557 N N . TYR A 1 71 ? -2.836 4.576 -14.102 1.00 96.81 71 TYR A N 1
ATOM 558 C CA . TYR A 1 71 ? -3.277 3.218 -14.413 1.00 96.81 71 TYR A CA 1
ATOM 559 C C . TYR A 1 71 ? -2.674 2.191 -13.457 1.00 96.81 71 TYR A C 1
ATOM 561 O O . TYR A 1 71 ? -1.541 2.346 -12.986 1.00 96.81 71 TYR A O 1
ATOM 569 N N . GLY A 1 72 ? -3.434 1.127 -13.219 1.00 97.25 72 GLY A N 1
ATOM 570 C CA . GLY A 1 72 ? -2.962 -0.117 -12.617 1.00 97.25 72 GLY A CA 1
ATOM 571 C C . GLY A 1 72 ? -2.446 -1.074 -13.688 1.00 97.25 72 GLY A C 1
ATOM 572 O O . GLY A 1 72 ? -2.819 -0.948 -14.851 1.00 97.25 72 GLY A O 1
ATOM 573 N N . TYR A 1 73 ? -1.558 -1.991 -13.325 1.00 97.25 73 TYR A N 1
ATOM 574 C CA . TYR A 1 73 ? -1.059 -3.067 -14.184 1.00 97.25 73 TYR A CA 1
ATOM 575 C C . TYR A 1 73 ? -0.482 -4.201 -13.330 1.00 97.25 73 TYR A C 1
ATOM 577 O O . TYR A 1 73 ? -0.233 -4.010 -12.140 1.00 97.25 73 TYR A O 1
ATOM 585 N N . ASN A 1 74 ? -0.251 -5.376 -13.931 1.00 97.31 74 ASN A N 1
ATOM 586 C CA . ASN A 1 74 ? 0.116 -6.598 -13.197 1.00 97.31 74 ASN A CA 1
ATOM 587 C C . ASN A 1 74 ? -0.875 -6.892 -12.056 1.00 97.31 74 ASN A C 1
ATOM 589 O O . ASN A 1 74 ? -0.487 -7.047 -10.899 1.00 97.31 74 ASN A O 1
ATOM 593 N N . ILE A 1 75 ? -2.158 -6.893 -12.400 1.00 98.00 75 ILE A N 1
ATOM 594 C CA . ILE A 1 75 ? -3.275 -6.999 -11.472 1.00 98.00 75 ILE A CA 1
ATOM 595 C C . ILE A 1 75 ? -3.454 -8.463 -11.069 1.00 98.00 75 ILE A C 1
ATOM 597 O O . ILE A 1 75 ? -3.521 -9.344 -11.923 1.00 98.00 75 ILE A O 1
ATOM 601 N N . MET A 1 76 ? -3.512 -8.703 -9.767 1.00 97.81 76 MET A N 1
ATOM 602 C CA . MET A 1 76 ? -3.726 -9.986 -9.113 1.00 97.81 76 MET A CA 1
ATOM 603 C C . MET A 1 76 ? -5.025 -9.899 -8.316 1.00 97.81 76 MET A C 1
ATOM 605 O O . MET A 1 76 ? -5.120 -9.092 -7.394 1.00 97.81 76 MET A O 1
ATOM 609 N N . GLU A 1 77 ? -6.013 -10.713 -8.670 1.00 97.62 77 GLU A N 1
ATOM 610 C CA . GLU A 1 77 ? -7.331 -10.733 -8.024 1.00 97.62 77 GLU A CA 1
ATOM 611 C C . GLU A 1 77 ? -7.666 -12.148 -7.555 1.00 97.62 77 GLU A C 1
ATOM 613 O O . GLU A 1 77 ? -7.482 -13.116 -8.298 1.00 97.62 77 GLU A O 1
ATOM 618 N N . GLY A 1 78 ? -8.179 -12.287 -6.337 1.00 96.06 78 GLY A N 1
ATOM 619 C CA . GLY A 1 78 ? -8.543 -13.592 -5.794 1.00 96.06 78 GLY A CA 1
ATOM 620 C C . GLY A 1 78 ? -9.071 -13.524 -4.370 1.00 96.06 78 GLY A C 1
ATOM 621 O O . GLY A 1 78 ? -9.533 -12.475 -3.925 1.00 96.06 78 GLY A O 1
ATOM 622 N N . ILE A 1 79 ? -9.000 -14.656 -3.673 1.00 93.44 79 ILE A N 1
ATOM 623 C CA . ILE A 1 79 ? -9.424 -14.791 -2.278 1.00 93.44 79 ILE A CA 1
ATOM 624 C C . ILE A 1 79 ? -8.227 -15.258 -1.455 1.00 93.44 79 ILE A C 1
ATOM 626 O O . ILE A 1 79 ? -7.640 -16.295 -1.759 1.00 93.44 79 ILE A O 1
ATOM 630 N N . PHE A 1 80 ? -7.873 -14.511 -0.415 1.00 85.56 80 PHE A N 1
ATOM 631 C CA . PHE A 1 80 ? -6.824 -14.870 0.536 1.00 85.56 80 PHE A CA 1
ATOM 632 C C . PHE A 1 80 ? -7.434 -14.970 1.933 1.00 85.56 80 PHE A C 1
ATOM 634 O O . PHE A 1 80 ? -7.922 -13.963 2.428 1.00 85.56 80 PHE A O 1
ATOM 641 N N . HIS A 1 81 ? -7.430 -16.166 2.536 1.00 83.75 81 HIS A N 1
ATOM 642 C CA . HIS A 1 81 ? -8.040 -16.432 3.853 1.00 83.75 81 HIS A CA 1
ATOM 643 C C . HIS A 1 81 ? -9.438 -15.784 3.994 1.00 83.75 81 HIS A C 1
ATOM 645 O O . HIS A 1 81 ? -9.659 -14.940 4.853 1.00 83.75 81 HIS A O 1
ATOM 651 N N . ASP A 1 82 ? -10.348 -16.128 3.073 1.00 84.81 82 ASP A N 1
ATOM 652 C CA . ASP A 1 82 ? -11.736 -15.629 2.983 1.00 84.81 82 ASP A CA 1
ATOM 653 C C . ASP A 1 82 ? -11.919 -14.131 2.669 1.00 84.81 82 ASP A C 1
ATOM 655 O O . ASP A 1 82 ? -13.044 -13.642 2.587 1.00 84.81 82 ASP A O 1
ATOM 659 N N . MET A 1 83 ? -10.835 -13.403 2.394 1.00 86.12 83 MET A N 1
ATOM 660 C CA . MET A 1 83 ? -10.883 -11.994 2.005 1.00 86.12 83 MET A CA 1
ATOM 661 C C . MET A 1 83 ? -10.712 -11.837 0.499 1.00 86.12 83 MET A C 1
ATOM 663 O O . MET A 1 83 ? -9.755 -12.353 -0.081 1.00 86.12 83 MET A O 1
ATOM 667 N N . GLU A 1 84 ? -11.595 -11.073 -0.145 1.00 93.44 84 GLU A N 1
ATOM 668 C CA . GLU A 1 84 ? -11.376 -10.655 -1.531 1.00 93.44 84 GLU A CA 1
ATOM 669 C C . GLU A 1 84 ? -10.206 -9.671 -1.595 1.00 93.44 84 GLU A C 1
ATOM 671 O O . GLU A 1 84 ? -10.197 -8.640 -0.914 1.00 93.44 84 GLU A O 1
ATOM 676 N N . ILE A 1 85 ? -9.220 -9.988 -2.432 1.00 94.75 85 ILE A N 1
ATOM 677 C CA . ILE A 1 85 ? -7.976 -9.229 -2.557 1.00 94.75 85 ILE A CA 1
ATOM 678 C C . ILE A 1 85 ? -7.785 -8.740 -3.991 1.00 94.75 85 ILE A C 1
ATOM 680 O O . ILE A 1 85 ? -8.040 -9.462 -4.958 1.00 94.75 85 ILE A O 1
ATOM 684 N N . CYS A 1 86 ? -7.275 -7.518 -4.127 1.00 96.19 86 CYS A N 1
ATOM 685 C CA . CYS A 1 86 ? -6.819 -6.939 -5.384 1.00 96.19 86 CYS A CA 1
ATOM 686 C C . CYS A 1 86 ? -5.441 -6.302 -5.171 1.00 96.19 86 CYS A C 1
ATOM 688 O O . CYS A 1 86 ? -5.305 -5.279 -4.498 1.00 96.19 86 CYS A O 1
ATOM 690 N N . ALA A 1 87 ? -4.402 -6.912 -5.735 1.00 96.62 87 ALA A N 1
ATOM 691 C CA . ALA A 1 87 ? -3.025 -6.445 -5.643 1.00 96.62 87 ALA A CA 1
ATOM 692 C C . ALA A 1 87 ? -2.486 -6.085 -7.026 1.00 96.62 87 ALA A C 1
ATOM 694 O O . ALA A 1 87 ? -2.668 -6.830 -7.980 1.00 96.62 87 ALA A O 1
ATOM 695 N N . PHE A 1 88 ? -1.825 -4.942 -7.167 1.00 96.44 88 PHE A N 1
ATOM 696 C CA . PHE A 1 88 ? -1.367 -4.467 -8.471 1.00 96.44 88 PHE A CA 1
ATOM 697 C C . PHE A 1 88 ? -0.232 -3.458 -8.352 1.00 96.44 88 PHE A C 1
ATOM 699 O O . PHE A 1 88 ? -0.026 -2.821 -7.318 1.00 96.44 88 PHE A O 1
ATOM 706 N N . ASP A 1 89 ? 0.488 -3.260 -9.452 1.00 95.94 89 ASP A N 1
ATOM 707 C CA . ASP A 1 89 ? 1.361 -2.106 -9.600 1.00 95.94 89 ASP A CA 1
ATOM 708 C C . ASP A 1 89 ? 0.556 -0.914 -10.114 1.00 95.94 89 ASP A C 1
ATOM 710 O O . ASP A 1 89 ? -0.271 -1.035 -11.014 1.00 95.94 89 ASP A O 1
ATOM 714 N N . TYR A 1 90 ? 0.833 0.270 -9.586 1.00 95.50 90 TYR A N 1
ATOM 715 C CA . TYR A 1 90 ? 0.159 1.500 -9.964 1.00 95.50 90 TYR A CA 1
ATOM 716 C C . TYR A 1 90 ? 1.163 2.563 -10.390 1.00 95.50 90 TYR A C 1
ATOM 718 O O . TYR A 1 90 ? 2.224 2.744 -9.777 1.00 95.50 90 TYR A O 1
ATOM 726 N N . ARG A 1 91 ? 0.825 3.273 -11.467 1.00 94.50 91 ARG A N 1
ATOM 727 C CA . ARG A 1 91 ? 1.646 4.340 -12.030 1.00 94.50 91 ARG A CA 1
ATOM 728 C C . ARG A 1 91 ? 0.841 5.614 -12.192 1.00 94.50 91 ARG A C 1
ATOM 730 O O . ARG A 1 91 ? -0.271 5.601 -12.706 1.00 94.50 91 ARG A O 1
ATOM 737 N N . TYR A 1 92 ? 1.468 6.729 -11.835 1.00 93.06 92 TYR A N 1
ATOM 738 C CA . TYR A 1 92 ? 0.96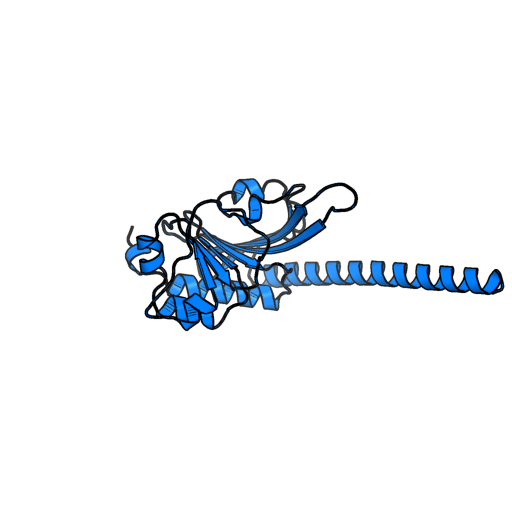2 8.066 -12.116 1.00 93.06 92 TYR A CA 1
ATOM 739 C C . TYR A 1 92 ? 2.114 9.040 -12.363 1.00 93.06 92 TYR A C 1
ATOM 741 O O . TYR A 1 92 ? 3.285 8.744 -12.111 1.00 93.06 92 TYR A O 1
ATOM 749 N N . THR A 1 93 ? 1.801 10.216 -12.896 1.00 92.06 93 THR A N 1
ATOM 750 C CA . THR A 1 93 ? 2.788 11.264 -13.169 1.00 92.06 93 THR A CA 1
ATOM 751 C C . THR A 1 93 ? 2.397 12.576 -12.508 1.00 92.06 93 THR A C 1
ATOM 753 O O . THR A 1 93 ? 1.229 12.957 -12.510 1.00 92.06 93 THR A O 1
ATOM 756 N N . THR A 1 94 ? 3.379 13.288 -11.963 1.00 90.75 94 THR A N 1
ATOM 757 C CA . THR A 1 94 ? 3.211 14.637 -11.403 1.00 90.75 94 THR A CA 1
ATOM 758 C C . THR A 1 94 ? 4.100 15.628 -12.142 1.00 90.75 94 THR A C 1
ATOM 760 O O . THR A 1 94 ? 5.101 15.242 -12.748 1.00 90.75 94 THR A O 1
ATOM 763 N N . GLY A 1 95 ? 3.753 16.913 -12.074 1.00 88.19 95 GLY A N 1
ATOM 764 C CA . GLY A 1 95 ? 4.492 17.973 -12.755 1.00 88.19 95 GLY A CA 1
ATOM 765 C C . GLY A 1 95 ? 4.274 18.010 -14.273 1.00 88.19 95 GLY A C 1
ATOM 766 O O . GLY A 1 95 ? 3.467 17.274 -14.863 1.00 88.19 95 GLY A O 1
ATOM 767 N N . SER A 1 96 ? 4.998 18.912 -14.925 1.00 85.38 96 SER A N 1
ATOM 768 C CA . SER A 1 96 ? 4.895 19.191 -16.358 1.00 85.38 96 SER A CA 1
ATOM 769 C C . SER A 1 96 ? 6.269 19.495 -16.962 1.00 85.38 96 SER A C 1
ATOM 771 O O . SER A 1 96 ? 7.230 19.798 -16.252 1.00 85.38 96 SER A O 1
ATOM 773 N N . GLY A 1 97 ? 6.377 19.359 -18.288 1.00 87.81 97 GLY A N 1
ATOM 774 C CA . GLY A 1 97 ? 7.602 19.653 -19.034 1.00 87.81 97 GLY A CA 1
ATOM 775 C C . GLY A 1 97 ? 8.836 18.930 -18.483 1.00 87.81 97 GLY A C 1
ATOM 776 O O . GLY A 1 97 ? 8.825 17.712 -18.298 1.00 87.81 97 GLY A O 1
ATOM 777 N N . LYS A 1 98 ? 9.890 19.706 -18.203 1.00 85.31 98 LYS A N 1
ATOM 778 C CA . LYS A 1 98 ? 11.179 19.224 -17.677 1.00 85.31 98 LYS A CA 1
ATOM 779 C C . LYS A 1 98 ? 11.118 18.750 -16.217 1.00 85.31 98 LYS A C 1
ATOM 781 O O . LYS A 1 98 ? 12.021 18.050 -15.780 1.00 85.31 98 LYS A O 1
ATOM 786 N N . HIS A 1 99 ? 10.050 19.072 -15.485 1.00 87.81 99 HIS A N 1
ATOM 787 C CA . HIS A 1 99 ? 9.852 18.684 -14.082 1.00 87.81 99 HIS A CA 1
ATOM 788 C C . HIS A 1 99 ? 8.812 17.566 -13.925 1.00 87.81 99 HIS A C 1
ATOM 790 O O . HIS A 1 99 ? 8.166 17.437 -12.884 1.00 87.81 99 HIS A O 1
ATOM 796 N N . ARG A 1 100 ? 8.604 16.765 -14.977 1.00 89.81 100 ARG A N 1
ATOM 797 C CA . ARG A 1 100 ? 7.705 15.613 -14.932 1.00 89.81 100 ARG A CA 1
ATOM 798 C C . ARG A 1 100 ? 8.357 14.458 -14.174 1.00 89.81 100 ARG A C 1
ATOM 800 O O . ARG A 1 100 ? 9.371 13.925 -14.614 1.00 89.81 100 ARG A O 1
ATOM 807 N N . THR A 1 101 ? 7.693 13.991 -13.124 1.00 90.50 101 THR A N 1
ATOM 808 C CA . THR A 1 101 ? 8.102 12.813 -12.350 1.00 90.50 101 THR A CA 1
ATOM 809 C C . THR A 1 101 ? 7.109 11.681 -12.573 1.00 90.50 101 THR A C 1
ATOM 811 O O . THR A 1 101 ? 5.899 11.897 -12.516 1.00 90.50 101 THR A O 1
ATOM 814 N N . THR A 1 102 ? 7.612 10.474 -12.837 1.00 91.19 102 THR A N 1
ATOM 815 C CA . THR A 1 102 ? 6.798 9.250 -12.855 1.00 91.19 102 THR A CA 1
ATOM 816 C C . THR A 1 102 ? 6.933 8.545 -11.516 1.00 91.19 102 THR A C 1
ATOM 818 O O . THR A 1 102 ? 8.046 8.289 -11.065 1.00 91.19 102 THR A O 1
ATOM 821 N N . HIS A 1 103 ? 5.801 8.196 -10.921 1.00 90.62 103 HIS A N 1
ATOM 822 C CA . HIS A 1 103 ? 5.720 7.434 -9.684 1.00 90.62 103 HIS A CA 1
ATOM 823 C C . HIS A 1 103 ? 5.262 6.020 -10.002 1.00 90.62 103 HIS A C 1
ATOM 825 O O . HIS A 1 103 ? 4.357 5.834 -10.813 1.00 90.62 103 HIS A O 1
ATOM 831 N N . ASN A 1 104 ? 5.897 5.040 -9.366 1.00 90.88 104 ASN A N 1
ATOM 832 C CA . ASN A 1 104 ? 5.507 3.638 -9.433 1.00 90.88 104 ASN A CA 1
ATOM 833 C C . ASN A 1 104 ? 5.432 3.098 -8.008 1.00 90.88 104 ASN A C 1
ATOM 835 O O . ASN A 1 104 ? 6.395 3.220 -7.248 1.00 90.88 104 ASN A O 1
ATOM 839 N N . LEU A 1 105 ? 4.312 2.480 -7.672 1.00 90.50 105 LEU A N 1
ATOM 840 C CA . LEU A 1 105 ? 4.068 1.852 -6.382 1.00 90.50 105 LEU A CA 1
ATOM 841 C C . LEU A 1 105 ? 3.399 0.501 -6.597 1.00 90.50 105 LEU A C 1
ATOM 843 O O . LEU A 1 105 ? 2.848 0.254 -7.665 1.00 90.50 105 LEU A O 1
ATOM 847 N N . SER A 1 106 ? 3.456 -0.351 -5.584 1.00 93.81 106 SER A N 1
ATOM 848 C CA . SER A 1 106 ? 2.570 -1.508 -5.494 1.00 93.81 106 SER A CA 1
ATOM 849 C C . SER A 1 106 ? 1.503 -1.232 -4.448 1.00 93.81 106 SER A C 1
ATOM 851 O O . SER A 1 106 ? 1.750 -0.539 -3.452 1.00 93.81 106 SER A O 1
ATOM 853 N N . ILE A 1 107 ? 0.316 -1.745 -4.729 1.00 94.81 107 ILE A N 1
ATOM 854 C CA . ILE A 1 107 ? -0.895 -1.571 -3.949 1.00 94.81 107 ILE A CA 1
ATOM 855 C C . ILE A 1 107 ? -1.451 -2.958 -3.648 1.00 94.81 107 ILE A C 1
ATOM 857 O O . ILE A 1 107 ? -1.435 -3.831 -4.515 1.00 94.81 107 ILE A O 1
ATOM 861 N N . VAL A 1 108 ? -1.942 -3.146 -2.427 1.00 95.62 108 VAL A N 1
ATOM 862 C CA . VAL A 1 108 ? -2.792 -4.281 -2.060 1.00 95.62 108 VAL A CA 1
ATOM 863 C C . VAL A 1 108 ? -4.045 -3.713 -1.417 1.00 95.62 108 VAL A C 1
ATOM 865 O O . VAL A 1 108 ? -3.949 -2.901 -0.498 1.00 95.62 108 VAL A O 1
ATOM 868 N N . ILE A 1 109 ? -5.200 -4.110 -1.936 1.00 95.81 109 ILE A N 1
ATOM 869 C CA . ILE A 1 109 ? -6.516 -3.746 -1.423 1.00 95.81 109 ILE A CA 1
ATOM 870 C C . ILE A 1 109 ? -7.216 -5.024 -0.997 1.00 95.81 109 ILE A C 1
ATOM 872 O O . ILE A 1 109 ? -7.186 -6.014 -1.726 1.00 95.81 109 ILE A O 1
ATOM 876 N N . VAL A 1 110 ? -7.845 -4.982 0.167 1.00 95.12 110 VAL A N 1
ATOM 877 C CA . VAL A 1 110 ? -8.688 -6.060 0.680 1.00 95.12 110 VAL A CA 1
ATOM 878 C C . VAL A 1 110 ? -10.073 -5.512 0.969 1.00 95.12 110 VAL A C 1
ATOM 880 O O . VAL A 1 110 ? -10.199 -4.405 1.499 1.00 95.12 110 VAL A O 1
ATOM 883 N N . ASN A 1 111 ? -11.095 -6.278 0.604 1.00 91.94 111 ASN A N 1
ATOM 884 C CA . ASN A 1 111 ? -12.471 -5.992 0.975 1.00 91.94 111 ASN A CA 1
ATOM 885 C C . ASN A 1 111 ? -12.645 -6.346 2.454 1.00 91.94 111 ASN A C 1
ATOM 887 O O . ASN A 1 111 ? -12.543 -7.509 2.844 1.00 91.94 111 ASN A O 1
ATOM 891 N N . ALA A 1 112 ? -12.858 -5.330 3.283 1.00 85.00 112 ALA A N 1
ATOM 892 C CA . ALA A 1 112 ? -13.274 -5.547 4.651 1.00 85.00 112 ALA A CA 1
ATOM 893 C C . ALA A 1 112 ? -14.779 -5.811 4.604 1.00 85.00 112 ALA A C 1
ATOM 895 O O . ALA A 1 112 ? -15.541 -4.931 4.208 1.00 85.00 112 ALA A O 1
ATOM 896 N N . ALA A 1 113 ? -15.215 -7.000 5.024 1.00 85.12 113 ALA A N 1
ATOM 897 C CA . ALA A 1 113 ? -16.627 -7.391 5.089 1.00 85.12 113 ALA A CA 1
ATOM 898 C C . ALA A 1 113 ? -17.421 -6.629 6.183 1.00 85.12 113 ALA A C 1
ATOM 900 O O . ALA A 1 113 ? -18.322 -7.170 6.814 1.00 85.12 113 ALA A O 1
ATOM 901 N N . THR A 1 114 ? -17.055 -5.374 6.440 1.00 87.56 114 THR A N 1
ATOM 902 C CA . THR A 1 114 ? -17.581 -4.475 7.460 1.00 87.56 114 THR A CA 1
ATOM 903 C C . THR A 1 114 ? -17.527 -3.025 6.964 1.00 87.56 114 THR A C 1
ATOM 905 O O . THR A 1 114 ? -16.737 -2.673 6.085 1.00 87.56 114 THR A O 1
ATOM 908 N N . HIS A 1 115 ? -18.363 -2.171 7.556 1.00 89.00 115 HIS A N 1
ATOM 909 C CA . HIS A 1 115 ? -18.341 -0.733 7.331 1.00 89.00 115 HIS A CA 1
ATOM 910 C C . HIS A 1 115 ? -17.237 -0.063 8.158 1.00 89.00 115 HIS A C 1
ATOM 912 O O . HIS A 1 115 ? -17.253 -0.033 9.389 1.00 89.00 115 HIS A O 1
ATOM 918 N N . LEU A 1 116 ? -16.303 0.549 7.448 1.00 92.94 116 LEU A N 1
ATOM 919 C CA . LEU A 1 116 ? -15.183 1.322 7.954 1.00 92.94 116 LEU A CA 1
ATOM 920 C C . LEU A 1 116 ? -15.381 2.814 7.651 1.00 92.94 116 LEU A C 1
ATOM 922 O O . LEU A 1 116 ? -16.154 3.217 6.776 1.00 92.94 116 LEU A O 1
ATOM 926 N N . LYS A 1 117 ? -14.656 3.663 8.382 1.00 93.19 117 LYS A N 1
ATOM 927 C CA . LYS A 1 117 ? -14.564 5.099 8.101 1.00 93.19 117 LYS A CA 1
ATOM 928 C C . LYS A 1 117 ? -13.179 5.441 7.570 1.00 93.19 117 LYS A C 1
ATOM 930 O O . LYS A 1 117 ? -12.216 4.697 7.744 1.00 93.19 117 LYS A O 1
ATOM 935 N N . LYS A 1 118 ? -13.083 6.603 6.923 1.00 92.69 118 LYS A N 1
ATOM 936 C CA . LYS A 1 118 ? -11.826 7.075 6.346 1.00 92.69 118 LYS A CA 1
ATOM 937 C C . LYS A 1 118 ? -10.777 7.289 7.437 1.00 92.69 118 LYS A C 1
ATOM 939 O O . LYS A 1 118 ? -10.968 8.127 8.310 1.00 92.69 118 LYS A O 1
ATOM 944 N N . LEU A 1 119 ? -9.656 6.587 7.332 1.00 94.31 119 LEU A N 1
ATOM 945 C CA . LEU A 1 119 ? -8.512 6.712 8.232 1.00 94.31 119 LEU A CA 1
ATOM 946 C C . LEU A 1 119 ? -7.229 6.455 7.462 1.00 94.31 119 LEU A C 1
ATOM 948 O O . LEU A 1 119 ? -7.096 5.451 6.776 1.00 94.31 119 LEU A O 1
ATOM 952 N N . LEU A 1 120 ? -6.278 7.366 7.587 1.00 93.19 120 LEU A N 1
ATOM 953 C CA . LEU A 1 120 ? -4.959 7.274 6.988 1.00 93.19 120 LEU A CA 1
ATOM 954 C C . LEU A 1 120 ? -3.925 7.149 8.099 1.00 93.19 120 LEU A C 1
ATOM 956 O O . LEU A 1 120 ? -3.865 7.993 8.989 1.00 93.19 120 LEU A O 1
ATOM 960 N N . ILE A 1 121 ? -3.076 6.133 8.001 1.00 93.81 121 ILE A N 1
ATOM 961 C CA . ILE A 1 121 ? -1.944 5.903 8.892 1.00 93.81 121 ILE A CA 1
ATOM 962 C C . ILE A 1 121 ? -0.699 5.788 8.021 1.00 93.81 121 ILE A C 1
ATOM 964 O O . ILE A 1 121 ? -0.582 4.893 7.179 1.00 93.81 121 ILE A O 1
ATOM 968 N N . ARG A 1 122 ? 0.257 6.695 8.212 1.00 90.12 122 ARG A N 1
ATOM 969 C CA . ARG A 1 122 ? 1.516 6.690 7.460 1.00 90.12 122 ARG A CA 1
ATOM 970 C C . ARG A 1 122 ? 2.713 6.774 8.408 1.00 90.12 122 ARG A C 1
ATOM 972 O O . ARG A 1 122 ? 2.669 7.569 9.339 1.00 90.12 122 ARG A O 1
ATOM 979 N N . PRO A 1 123 ? 3.796 6.024 8.166 1.00 89.50 123 PRO A N 1
ATOM 980 C CA . PRO A 1 123 ? 5.048 6.226 8.881 1.00 89.50 123 PRO A CA 1
ATOM 981 C C . PRO A 1 123 ? 5.604 7.632 8.618 1.00 89.50 123 PRO A C 1
ATOM 983 O O . PRO A 1 123 ? 5.525 8.132 7.490 1.00 89.50 123 PRO A O 1
ATOM 986 N N . GLU A 1 124 ? 6.197 8.265 9.626 1.00 80.81 124 GLU A N 1
ATOM 987 C CA . GLU A 1 124 ? 6.925 9.522 9.451 1.00 80.81 124 GLU A CA 1
ATOM 988 C C . GLU A 1 124 ? 8.088 9.360 8.454 1.00 80.81 124 GLU A C 1
ATOM 990 O O . GLU A 1 124 ? 8.698 8.295 8.337 1.00 80.81 124 GLU A O 1
ATOM 995 N N . GLY A 1 125 ? 8.371 10.399 7.661 1.00 74.44 125 GLY A N 1
ATOM 996 C CA . GLY A 1 125 ? 9.364 10.351 6.574 1.00 74.44 125 GLY A CA 1
ATOM 997 C C . GLY A 1 125 ? 8.937 9.523 5.349 1.00 74.44 125 GLY A C 1
ATOM 998 O O . GLY A 1 125 ? 9.555 9.580 4.280 1.00 74.44 125 GLY A O 1
ATOM 999 N N . LEU A 1 126 ? 7.852 8.749 5.456 1.00 66.19 126 LEU A N 1
ATOM 1000 C CA . LEU A 1 126 ? 7.203 8.103 4.328 1.00 66.19 126 LEU A CA 1
ATOM 1001 C C . LEU A 1 126 ? 6.093 9.043 3.832 1.00 66.19 126 LEU A C 1
ATOM 1003 O O . LEU A 1 126 ? 5.111 9.304 4.518 1.00 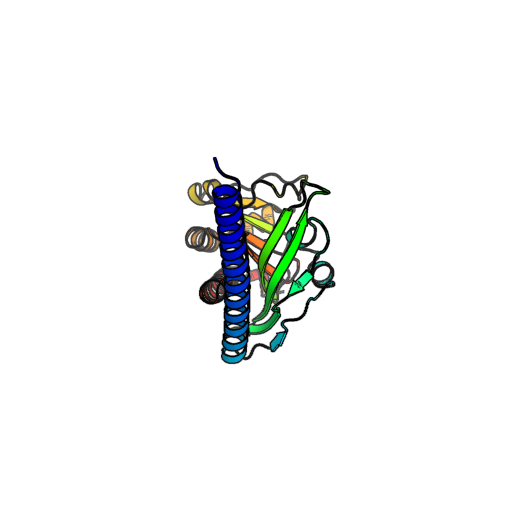66.19 126 LEU A O 1
ATOM 1007 N N . TRP A 1 127 ? 6.249 9.550 2.604 1.00 63.75 127 TRP A N 1
ATOM 1008 C CA . TRP A 1 127 ? 5.271 10.438 1.943 1.00 63.75 127 TRP A CA 1
ATOM 1009 C C . TRP A 1 127 ? 5.287 11.938 2.287 1.00 63.75 127 TRP A C 1
ATOM 1011 O O . TRP A 1 127 ? 4.257 12.590 2.178 1.00 63.75 127 TRP A O 1
ATOM 1021 N N . ASP A 1 128 ? 6.475 12.530 2.449 1.00 53.72 128 ASP A N 1
ATOM 1022 C CA . ASP A 1 128 ? 6.705 13.976 2.720 1.00 53.72 128 ASP A CA 1
ATOM 1023 C C . ASP A 1 128 ? 6.118 15.002 1.721 1.00 53.72 128 ASP A C 1
ATOM 1025 O O . ASP A 1 128 ? 6.309 16.203 1.879 1.00 53.72 128 ASP A O 1
ATOM 1029 N N . LYS A 1 129 ? 5.439 14.568 0.650 1.00 51.22 129 LYS A N 1
ATOM 1030 C CA . LYS A 1 129 ? 4.895 15.455 -0.399 1.00 51.22 129 LYS A CA 1
ATOM 1031 C C . LYS A 1 129 ? 3.447 15.164 -0.801 1.00 51.22 129 LYS A C 1
ATOM 1033 O O . LYS A 1 129 ? 2.966 15.777 -1.748 1.00 51.22 129 LYS A O 1
ATOM 1038 N N . LEU A 1 130 ? 2.741 14.269 -0.105 1.00 50.75 130 LEU A N 1
ATOM 1039 C CA . LEU A 1 130 ? 1.285 14.160 -0.250 1.00 50.75 130 LEU A CA 1
ATOM 1040 C C . LEU A 1 130 ? 0.597 15.081 0.760 1.00 50.75 130 LEU A C 1
ATOM 1042 O O . LEU A 1 130 ? -0.034 14.641 1.716 1.00 50.75 130 LEU A O 1
ATOM 1046 N N . ALA A 1 131 ? 0.702 16.385 0.517 1.00 45.53 131 ALA A N 1
ATOM 1047 C CA . ALA A 1 131 ? -0.255 17.353 1.039 1.00 45.53 131 ALA A CA 1
ATOM 1048 C C . ALA A 1 131 ? -1.530 17.271 0.174 1.00 45.53 131 ALA A C 1
ATOM 1050 O O . ALA A 1 131 ? -1.781 18.135 -0.658 1.00 45.53 131 ALA A O 1
ATOM 1051 N N . GLY A 1 132 ? -2.256 16.154 0.283 1.00 49.00 132 GLY A N 1
ATOM 1052 C CA . GLY A 1 132 ? -3.494 15.892 -0.469 1.00 49.00 132 GLY A CA 1
ATOM 1053 C C . GLY A 1 132 ? -4.766 16.003 0.374 1.00 49.00 132 GLY A C 1
ATOM 1054 O O . GLY A 1 132 ? -5.824 16.306 -0.161 1.00 49.00 132 GLY A O 1
ATOM 1055 N N . ALA A 1 133 ? -4.660 15.833 1.694 1.00 47.41 133 ALA A N 1
ATOM 1056 C CA . ALA A 1 133 ? -5.758 16.049 2.629 1.00 47.41 133 ALA A CA 1
ATOM 1057 C C . ALA A 1 133 ? -5.534 17.368 3.381 1.00 47.41 133 ALA A C 1
ATOM 1059 O O . ALA A 1 133 ? -4.867 17.411 4.422 1.00 47.41 133 ALA A O 1
ATOM 1060 N N . VAL A 1 134 ? -6.050 18.455 2.807 1.00 47.69 134 VAL A N 1
ATOM 1061 C CA . VAL A 1 134 ? -6.262 19.725 3.509 1.00 47.69 134 VAL A CA 1
ATOM 1062 C C . VAL A 1 134 ? -7.269 19.469 4.638 1.00 47.69 134 VAL A C 1
ATOM 1064 O O . VAL A 1 134 ? -8.348 18.953 4.369 1.00 47.69 134 VAL A O 1
ATOM 1067 N N . GLY A 1 135 ? -6.931 19.822 5.884 1.00 56.47 135 GLY A N 1
ATOM 1068 C CA . GLY A 1 135 ? -7.941 20.116 6.915 1.00 56.47 135 GLY A CA 1
ATOM 1069 C C . GLY A 1 135 ? -7.984 19.265 8.190 1.00 56.47 135 GLY A C 1
ATOM 1070 O O . GLY A 1 135 ? -8.661 19.689 9.118 1.00 56.47 135 GLY A O 1
ATOM 1071 N N . PHE A 1 136 ? -7.279 18.132 8.294 1.00 67.00 136 PHE A N 1
ATOM 1072 C CA . PHE A 1 136 ? -7.289 17.328 9.532 1.00 67.00 136 PHE A CA 1
ATOM 1073 C C . PHE A 1 136 ? -5.976 17.435 10.304 1.00 67.00 136 PHE A C 1
ATOM 1075 O O . PHE A 1 136 ? -4.894 17.377 9.709 1.00 67.00 136 PHE A O 1
ATOM 1082 N N . ASN A 1 137 ? -6.092 17.583 11.622 1.00 79.81 137 ASN A N 1
ATOM 1083 C CA . ASN A 1 137 ? -4.961 17.522 12.536 1.00 79.81 137 ASN A CA 1
ATOM 1084 C C . ASN A 1 137 ? -4.475 16.076 12.672 1.00 79.81 137 ASN A C 1
ATOM 1086 O O . ASN A 1 137 ? -5.221 15.133 12.404 1.00 79.81 137 ASN A O 1
ATOM 1090 N N . ASP A 1 138 ? -3.206 15.931 13.037 1.00 90.06 138 ASP A N 1
ATOM 1091 C CA . ASP A 1 138 ? -2.659 14.631 13.409 1.00 90.06 138 ASP A CA 1
ATOM 1092 C C . ASP A 1 138 ? -3.322 14.131 14.697 1.00 90.06 138 ASP A C 1
ATOM 1094 O O . ASP A 1 138 ? -3.650 14.937 15.572 1.00 90.06 138 ASP A O 1
ATOM 1098 N N . ILE A 1 139 ? -3.539 12.822 14.804 1.00 93.25 139 ILE A N 1
ATOM 1099 C CA . ILE A 1 139 ? -4.173 12.202 15.971 1.00 93.25 139 ILE A CA 1
ATOM 1100 C C . ILE A 1 139 ? -3.103 11.500 16.804 1.00 93.25 139 ILE A C 1
ATOM 1102 O O . ILE A 1 139 ? -2.682 10.387 16.490 1.00 93.25 139 ILE A O 1
ATOM 1106 N N . ASP A 1 140 ? -2.731 12.129 17.917 1.00 94.38 140 ASP A N 1
ATOM 1107 C CA . ASP A 1 140 ? -1.763 11.579 18.865 1.00 94.38 140 ASP A CA 1
ATOM 1108 C C . ASP A 1 140 ? -2.405 10.642 19.895 1.00 94.38 140 ASP A C 1
ATOM 1110 O O . ASP A 1 140 ? -3.510 10.875 20.395 1.00 94.38 140 ASP A O 1
ATOM 1114 N N . PHE A 1 141 ? -1.664 9.606 20.284 1.00 95.31 141 PHE A N 1
ATOM 1115 C CA . PHE A 1 141 ? -2.024 8.627 21.312 1.00 95.31 141 PHE A CA 1
ATOM 1116 C C . PHE A 1 141 ? -1.125 8.789 22.543 1.00 95.31 141 PHE A C 1
ATOM 1118 O O . PHE A 1 141 ? 0.047 8.405 22.527 1.00 95.31 141 PHE A O 1
ATOM 1125 N N . ALA A 1 142 ? -1.669 9.361 23.623 1.00 93.00 142 ALA A N 1
ATOM 1126 C CA . ALA A 1 142 ? -0.918 9.641 24.853 1.00 93.00 142 ALA A CA 1
ATOM 1127 C C . ALA A 1 142 ? -0.446 8.366 25.577 1.00 93.00 142 ALA A C 1
ATOM 1129 O O . ALA A 1 142 ? 0.618 8.350 26.188 1.00 93.00 142 ALA A O 1
ATOM 1130 N N . ASP A 1 143 ? -1.213 7.282 25.460 1.00 94.00 143 ASP A N 1
ATOM 1131 C CA . ASP A 1 143 ? -0.898 5.947 25.973 1.00 94.00 143 ASP A CA 1
ATOM 1132 C C . ASP A 1 143 ? 0.058 5.162 25.052 1.00 94.00 143 ASP A C 1
ATOM 1134 O O . ASP A 1 143 ? 0.418 4.019 25.334 1.00 94.00 143 ASP A O 1
ATOM 1138 N N . SER A 1 144 ? 0.486 5.742 23.925 1.00 94.56 144 SER A N 1
ATOM 1139 C CA . SER A 1 144 ? 1.482 5.149 23.026 1.00 94.56 144 SER A CA 1
ATOM 1140 C C . SER A 1 144 ? 2.381 6.209 22.368 1.00 94.56 144 SER A C 1
ATOM 1142 O O . SER A 1 144 ? 2.352 6.363 21.145 1.00 94.56 144 SER A O 1
ATOM 1144 N N . PRO A 1 145 ? 3.243 6.910 23.134 1.00 94.62 145 PRO A N 1
ATOM 1145 C CA . PRO A 1 145 ? 4.086 7.984 22.595 1.00 94.62 145 PRO A CA 1
ATOM 1146 C C . PRO A 1 145 ? 5.032 7.534 21.473 1.00 94.62 145 PRO A C 1
ATOM 1148 O O . PRO A 1 145 ? 5.311 8.295 20.550 1.00 94.62 145 PRO A O 1
ATOM 1151 N N . GLU A 1 146 ? 5.523 6.289 21.519 1.00 95.12 146 GLU A N 1
ATOM 1152 C CA . GLU A 1 146 ? 6.369 5.737 20.453 1.00 95.12 146 GLU A CA 1
ATOM 1153 C C . GLU A 1 146 ? 5.616 5.624 19.120 1.00 95.12 146 GLU A C 1
ATOM 1155 O O . GLU A 1 146 ? 6.187 5.906 18.065 1.00 95.12 146 GLU A O 1
ATOM 1160 N N . PHE A 1 147 ? 4.337 5.238 19.166 1.00 95.75 147 PHE A N 1
ATOM 1161 C CA . PHE A 1 147 ? 3.483 5.160 17.985 1.00 95.75 147 PHE A CA 1
ATOM 1162 C C . PHE A 1 147 ? 3.268 6.551 17.389 1.00 95.75 147 PHE A C 1
ATOM 1164 O O . PHE A 1 147 ? 3.574 6.744 16.215 1.00 95.75 147 PHE A O 1
ATOM 1171 N N . SER A 1 148 ? 2.856 7.519 18.210 1.00 94.38 148 SER A N 1
ATOM 1172 C CA . SER A 1 148 ? 2.610 8.908 17.791 1.00 94.38 148 SER A CA 1
ATOM 1173 C C . SER A 1 148 ? 3.864 9.583 17.221 1.00 94.38 148 SER A C 1
ATOM 1175 O O . SER A 1 148 ? 3.783 10.404 16.324 1.00 94.38 148 SER A O 1
ATOM 1177 N N . LYS A 1 149 ? 5.060 9.186 17.677 1.00 92.31 149 LYS A N 1
ATOM 1178 C CA . LYS A 1 149 ? 6.330 9.662 17.106 1.00 92.31 149 LYS A CA 1
ATOM 1179 C C . LYS A 1 149 ? 6.671 9.028 15.753 1.00 92.31 149 LYS A C 1
ATOM 1181 O O . LYS A 1 149 ? 7.442 9.589 14.988 1.00 92.31 149 LYS A O 1
ATOM 1186 N N . LYS A 1 150 ? 6.229 7.798 15.489 1.00 93.06 150 LYS A N 1
ATOM 1187 C CA . LYS A 1 150 ? 6.612 7.046 14.280 1.00 93.06 150 LYS A CA 1
ATOM 1188 C C . LYS A 1 150 ? 5.561 7.106 13.186 1.00 93.06 150 LYS A C 1
ATOM 1190 O O . LYS A 1 150 ? 5.896 6.828 12.034 1.00 93.06 150 LYS A O 1
ATOM 1195 N N . PHE A 1 151 ? 4.319 7.423 13.529 1.00 93.00 151 PHE A N 1
ATOM 1196 C CA . PHE A 1 151 ? 3.192 7.413 12.617 1.00 93.00 151 PHE A CA 1
ATOM 1197 C C . PHE A 1 151 ? 2.399 8.697 12.717 1.00 93.00 151 PHE A C 1
ATOM 1199 O O . PHE A 1 151 ? 2.107 9.183 13.796 1.00 93.00 151 PHE A O 1
ATOM 1206 N N . TYR A 1 152 ? 1.979 9.149 11.549 1.00 91.56 152 TYR A N 1
ATOM 1207 C CA . TYR A 1 152 ? 1.046 10.236 11.367 1.00 91.56 152 TYR A CA 1
ATOM 1208 C C . TYR A 1 152 ? -0.327 9.653 11.033 1.00 91.56 152 TYR A C 1
ATOM 1210 O O . TYR A 1 152 ? -0.456 8.864 10.083 1.00 91.56 152 TYR A O 1
ATOM 1218 N N . VAL A 1 153 ? -1.342 10.043 11.795 1.00 93.75 153 VAL A N 1
ATOM 1219 C CA . VAL A 1 153 ? -2.701 9.507 11.754 1.00 93.75 153 VAL A CA 1
ATOM 1220 C C . VAL A 1 153 ? -3.697 10.610 11.415 1.00 93.75 153 VAL A C 1
ATOM 1222 O O . VAL A 1 153 ? -3.758 11.649 12.060 1.00 93.75 153 VAL A O 1
ATOM 1225 N N . LYS A 1 154 ? -4.537 10.366 10.408 1.00 91.50 154 LYS A N 1
ATOM 1226 C CA . LYS A 1 154 ? -5.586 11.296 9.977 1.00 91.50 154 LYS A CA 1
ATOM 1227 C C . LYS A 1 154 ? -6.921 10.607 9.812 1.00 91.50 154 LYS A C 1
ATOM 1229 O O . LYS A 1 154 ? -7.010 9.599 9.120 1.00 91.50 154 LYS A O 1
ATOM 1234 N N . SER A 1 155 ? -7.969 11.221 10.343 1.00 92.50 155 SER A N 1
ATOM 1235 C CA . SER A 1 155 ? -9.353 10.796 10.146 1.00 92.50 155 SER A CA 1
ATOM 1236 C C . SER A 1 155 ? -10.286 12.008 10.234 1.00 92.50 155 SER A C 1
ATOM 1238 O O . SER A 1 155 ? -10.034 12.886 11.059 1.00 92.50 155 SER A O 1
ATOM 1240 N N . PRO A 1 156 ? -11.370 12.068 9.439 1.00 91.19 156 PRO A N 1
ATOM 1241 C CA . PRO A 1 156 ? -12.468 13.006 9.675 1.00 91.19 156 PRO A CA 1
ATOM 1242 C C . PRO A 1 156 ? -13.211 12.751 10.995 1.00 91.19 156 PRO A C 1
ATOM 1244 O O . PRO A 1 156 ? -13.864 13.648 11.515 1.00 91.19 156 PRO A O 1
ATOM 1247 N N . ASP A 1 157 ? -13.127 11.526 11.517 1.00 93.44 157 ASP A N 1
ATOM 1248 C CA . ASP A 1 157 ? -13.737 11.091 12.770 1.00 93.44 157 ASP A CA 1
ATOM 1249 C C . ASP A 1 157 ? -12.630 10.621 13.725 1.00 93.44 157 ASP A C 1
ATOM 1251 O O . ASP A 1 157 ? -12.146 9.485 13.644 1.00 93.44 157 ASP A O 1
ATOM 1255 N N . GLU A 1 158 ? -12.169 11.531 14.584 1.00 94.56 158 GLU A N 1
ATOM 1256 C CA . GLU A 1 158 ? -11.096 11.252 15.542 1.00 94.56 158 GLU A CA 1
ATOM 1257 C C . GLU A 1 158 ? -11.517 10.209 16.584 1.00 94.56 158 GLU A C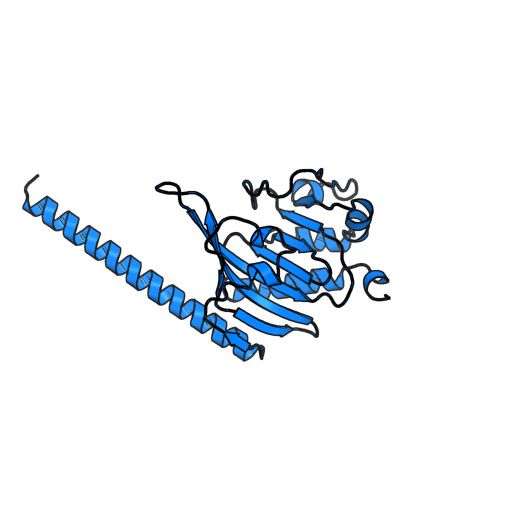 1
ATOM 1259 O O . GLU A 1 158 ? -10.725 9.331 16.926 1.00 94.56 158 GLU A O 1
ATOM 1264 N N . ALA A 1 159 ? -12.764 10.264 17.059 1.00 94.69 159 ALA A N 1
ATOM 1265 C CA . ALA A 1 159 ? -13.269 9.325 18.056 1.00 94.69 159 ALA A CA 1
ATOM 1266 C C . ALA A 1 159 ? -13.238 7.888 17.517 1.00 94.69 159 ALA A C 1
ATOM 1268 O O . ALA A 1 159 ? -12.725 6.986 18.180 1.00 94.69 159 ALA A O 1
ATOM 1269 N N . TRP A 1 160 ? -13.695 7.690 16.277 1.00 95.06 160 TRP A N 1
ATOM 1270 C CA . TRP A 1 160 ? -13.621 6.393 15.611 1.00 95.06 160 TRP A CA 1
ATOM 1271 C C . TRP A 1 160 ? -12.178 5.944 15.356 1.00 95.06 160 TRP A C 1
ATOM 1273 O O . TRP A 1 160 ? -11.845 4.783 15.583 1.00 95.06 160 TRP A O 1
ATOM 1283 N N . ALA A 1 161 ? -11.288 6.851 14.941 1.00 95.94 161 ALA A N 1
ATOM 1284 C CA . ALA A 1 161 ? -9.880 6.507 14.746 1.00 95.94 161 ALA A CA 1
ATOM 1285 C C . ALA A 1 161 ? -9.228 6.006 16.043 1.00 95.94 161 ALA A C 1
ATOM 1287 O O . ALA A 1 161 ? -8.503 5.013 16.019 1.00 95.94 161 ALA A O 1
ATOM 1288 N N . ARG A 1 162 ? -9.516 6.658 17.178 1.00 95.88 162 ARG A N 1
ATOM 1289 C CA . ARG A 1 162 ? -9.010 6.254 18.500 1.00 95.88 162 ARG A CA 1
ATOM 1290 C C . ARG A 1 162 ? -9.539 4.897 18.943 1.00 95.88 162 ARG A C 1
ATOM 1292 O O . ARG A 1 162 ? -8.813 4.129 19.566 1.00 95.88 162 ARG A O 1
ATOM 1299 N N . GLU A 1 163 ? -10.787 4.615 18.611 1.00 95.06 163 GLU A N 1
ATOM 1300 C CA . GLU A 1 163 ? -11.446 3.354 18.914 1.00 95.06 163 GLU A CA 1
ATOM 1301 C C . GLU A 1 163 ? -10.870 2.180 18.110 1.00 95.06 163 GLU A C 1
ATOM 1303 O O . GLU A 1 163 ? -10.621 1.113 18.670 1.00 95.06 163 GLU A O 1
ATOM 1308 N N . VAL A 1 164 ? -10.634 2.375 16.810 1.00 96.12 164 VAL A N 1
ATOM 1309 C CA . VAL A 1 164 ? -10.091 1.328 15.934 1.00 96.12 164 VAL A CA 1
ATOM 1310 C C . VAL A 1 164 ? -8.608 1.092 16.181 1.00 96.12 164 VAL A C 1
ATOM 1312 O O . VAL A 1 164 ? -8.156 -0.052 16.179 1.00 96.12 164 VAL A O 1
ATOM 1315 N N . LEU A 1 165 ? -7.840 2.153 16.432 1.00 97.12 165 LEU A N 1
ATOM 1316 C CA . LEU A 1 165 ? -6.414 2.068 16.738 1.00 97.12 165 LEU A CA 1
ATOM 1317 C C . LEU A 1 165 ? -6.182 1.638 18.186 1.00 97.12 165 LEU A C 1
ATOM 1319 O O . LEU A 1 165 ? -5.600 2.376 18.976 1.00 97.12 165 LEU A O 1
ATOM 1323 N N . THR A 1 166 ? -6.607 0.421 18.519 1.00 96.81 166 THR A N 1
ATOM 1324 C CA . THR A 1 166 ? -6.372 -0.219 19.818 1.00 96.81 166 THR A CA 1
ATOM 1325 C C . THR A 1 166 ? -4.869 -0.364 20.111 1.00 96.81 166 THR A C 1
ATOM 1327 O O . THR A 1 166 ? -4.056 -0.379 19.179 1.00 96.81 166 THR A O 1
ATOM 1330 N N . PRO A 1 167 ? -4.453 -0.539 21.383 1.00 96.75 167 PRO A N 1
ATOM 1331 C CA . PRO A 1 167 ? -3.049 -0.797 21.714 1.00 96.75 167 PRO A CA 1
ATOM 1332 C C . PRO A 1 167 ? -2.442 -1.971 20.928 1.00 96.75 167 PRO A C 1
ATOM 1334 O O . PRO A 1 167 ? -1.312 -1.879 20.449 1.00 96.75 167 PRO A O 1
ATOM 1337 N N . ALA A 1 168 ? -3.212 -3.046 20.723 1.00 96.50 168 ALA A N 1
ATOM 1338 C CA . ALA A 1 168 ? -2.782 -4.210 19.953 1.00 96.50 168 ALA A CA 1
ATOM 1339 C C . ALA A 1 168 ? -2.541 -3.873 18.472 1.00 96.50 168 ALA A C 1
ATOM 1341 O O . ALA A 1 168 ? -1.522 -4.282 17.908 1.00 96.50 168 ALA A O 1
ATOM 1342 N N . LEU A 1 169 ? -3.440 -3.101 17.847 1.00 96.94 169 LEU A N 1
ATOM 1343 C CA . LEU A 1 169 ? -3.265 -2.670 16.462 1.00 96.94 169 LEU A CA 1
ATOM 1344 C C . LEU A 1 169 ? -2.076 -1.710 16.325 1.00 96.94 169 LEU A C 1
ATOM 1346 O O . LEU A 1 169 ? -1.242 -1.894 15.442 1.00 96.94 169 LEU A O 1
ATOM 1350 N N . ARG A 1 170 ? -1.924 -0.736 17.231 1.00 97.06 170 ARG A N 1
ATOM 1351 C CA . ARG A 1 170 ? -0.770 0.183 17.224 1.00 97.06 170 ARG A CA 1
ATOM 1352 C C . ARG A 1 170 ? 0.561 -0.557 17.366 1.00 97.06 170 ARG A C 1
ATOM 1354 O O . ARG A 1 170 ? 1.515 -0.229 16.660 1.00 97.06 170 ARG A O 1
ATOM 1361 N N . GLN A 1 171 ? 0.624 -1.592 18.206 1.00 96.06 171 GLN A N 1
ATOM 1362 C CA . GLN A 1 171 ? 1.822 -2.424 18.338 1.00 96.06 171 GLN A CA 1
ATOM 1363 C C . GLN A 1 171 ? 2.127 -3.219 17.059 1.00 96.06 171 GLN A C 1
ATOM 1365 O O . GLN A 1 171 ? 3.286 -3.316 16.653 1.00 96.06 171 GLN A O 1
ATOM 1370 N N . HIS A 1 172 ? 1.101 -3.757 16.394 1.00 95.88 172 HIS A N 1
ATOM 1371 C CA . HIS A 1 172 ? 1.263 -4.422 15.096 1.00 95.88 172 HIS A CA 1
ATOM 1372 C C . HIS A 1 172 ? 1.827 -3.463 14.041 1.00 95.88 172 HIS A C 1
ATOM 1374 O O . HIS A 1 172 ? 2.795 -3.788 13.354 1.00 95.88 172 HIS A O 1
ATOM 1380 N N . LEU A 1 173 ? 1.300 -2.238 13.976 1.00 95.31 173 LEU A N 1
ATOM 1381 C CA . LEU A 1 173 ? 1.802 -1.193 13.081 1.00 95.31 173 LEU A CA 1
ATOM 1382 C C . LEU A 1 173 ? 3.277 -0.862 13.365 1.00 95.31 173 LEU A C 1
ATOM 1384 O O . LEU A 1 173 ? 4.082 -0.813 12.434 1.00 95.31 173 LEU A O 1
ATOM 1388 N N . LEU A 1 174 ? 3.664 -0.720 14.638 1.00 94.44 174 LEU A N 1
ATOM 1389 C CA . LEU A 1 174 ? 5.052 -0.473 15.059 1.00 94.44 174 LEU A CA 1
ATOM 1390 C C . LEU A 1 174 ? 6.036 -1.561 14.614 1.00 94.44 174 LEU A C 1
ATOM 1392 O O . LEU A 1 174 ? 7.178 -1.242 14.275 1.00 94.44 174 LEU A O 1
ATOM 1396 N N . ASN A 1 175 ? 5.597 -2.820 14.566 1.00 92.69 175 ASN A N 1
ATOM 1397 C CA . ASN A 1 175 ? 6.416 -3.943 14.105 1.00 92.69 175 ASN A CA 1
ATOM 1398 C C . ASN A 1 175 ? 6.595 -3.952 12.572 1.00 92.69 175 ASN A C 1
ATOM 1400 O O . ASN A 1 175 ? 7.542 -4.550 12.055 1.00 92.69 175 ASN A O 1
ATOM 1404 N N . HIS A 1 176 ? 5.738 -3.236 11.836 1.00 87.31 176 HIS A N 1
ATOM 1405 C CA . HIS A 1 176 ? 5.727 -3.183 10.373 1.00 87.31 176 HIS A CA 1
ATOM 1406 C C . HIS A 1 176 ? 5.667 -1.738 9.821 1.00 87.31 176 HIS A C 1
ATOM 1408 O O . HIS A 1 176 ? 4.806 -1.418 8.999 1.00 87.31 176 HIS A O 1
ATOM 1414 N N . PRO A 1 177 ? 6.629 -0.849 10.148 1.00 74.94 177 PRO A N 1
ATOM 1415 C CA . PRO A 1 177 ? 6.542 0.594 9.878 1.00 74.94 177 PRO A CA 1
ATOM 1416 C C . PRO A 1 177 ? 6.841 0.977 8.419 1.00 74.94 177 PRO A C 1
ATOM 1418 O O . PRO A 1 177 ? 7.314 2.070 8.125 1.00 74.94 177 PRO A O 1
ATOM 1421 N N . LYS A 1 178 ? 6.663 0.050 7.476 1.00 82.94 178 LYS A N 1
ATOM 1422 C CA . LYS A 1 178 ? 7.099 0.203 6.078 1.00 82.94 178 LYS A CA 1
ATOM 1423 C C . LYS A 1 178 ? 5.953 0.495 5.114 1.00 82.94 178 LYS A C 1
ATOM 1425 O O . LYS A 1 178 ? 6.231 0.771 3.943 1.00 82.94 178 LYS A O 1
ATOM 1430 N N . PHE A 1 179 ? 4.712 0.412 5.581 1.00 89.31 179 PHE A N 1
ATOM 1431 C CA . PHE A 1 179 ? 3.514 0.566 4.768 1.00 89.31 179 PHE A CA 1
ATOM 1432 C C . PHE A 1 179 ? 2.732 1.800 5.186 1.00 89.31 179 PHE A C 1
ATOM 1434 O O . PHE A 1 179 ? 2.655 2.123 6.367 1.00 89.31 179 PHE A O 1
ATOM 1441 N N . VAL A 1 180 ? 2.146 2.471 4.199 1.00 91.25 180 VAL A N 1
ATOM 1442 C CA . VAL A 1 180 ? 0.996 3.339 4.446 1.00 91.25 180 VAL A CA 1
ATOM 1443 C C . VAL A 1 180 ? -0.235 2.458 4.438 1.00 91.25 180 VAL A C 1
ATOM 1445 O O . VAL A 1 180 ? -0.376 1.648 3.523 1.00 91.25 180 VAL A O 1
ATOM 1448 N N . LEU A 1 181 ? -1.090 2.639 5.434 1.00 94.44 181 LEU A N 1
ATOM 1449 C CA . LEU A 1 181 ? -2.371 1.968 5.575 1.00 94.44 181 LEU A CA 1
ATOM 1450 C C . LEU A 1 181 ? -3.474 3.019 5.473 1.00 94.44 181 LEU A C 1
ATOM 1452 O O . LEU A 1 181 ? -3.435 4.038 6.161 1.00 94.44 181 LEU A O 1
ATOM 1456 N N . GLU A 1 182 ? -4.447 2.781 4.608 1.00 94.50 182 GLU A N 1
ATOM 1457 C CA . GLU A 1 182 ? -5.593 3.660 4.425 1.00 94.50 182 GLU A CA 1
ATOM 1458 C C . GLU A 1 182 ? -6.882 2.839 4.457 1.00 94.50 182 GLU A C 1
ATOM 1460 O O . GLU A 1 182 ? -6.980 1.780 3.838 1.00 94.50 182 GLU A O 1
ATOM 1465 N N . PHE A 1 183 ? -7.869 3.333 5.190 1.00 95.12 183 PHE A N 1
ATOM 1466 C CA . PHE A 1 183 ? -9.194 2.758 5.327 1.00 95.12 183 PHE A CA 1
ATOM 1467 C C . PHE A 1 183 ? -10.137 3.522 4.398 1.00 95.12 183 PHE A C 1
ATOM 1469 O O . PHE A 1 183 ? -10.233 4.750 4.460 1.00 95.12 183 PHE A O 1
ATOM 1476 N N . GLY A 1 184 ? -10.812 2.789 3.520 1.00 90.75 184 GLY A N 1
ATOM 1477 C CA . GLY A 1 184 ? -11.959 3.248 2.747 1.00 90.75 184 GLY A CA 1
ATOM 1478 C C . GLY A 1 184 ? -13.260 2.903 3.470 1.00 90.75 184 GLY A C 1
ATOM 1479 O O . GLY A 1 184 ? -13.249 2.610 4.658 1.00 90.75 184 GLY A O 1
ATOM 1480 N N . GLN A 1 185 ? -14.386 2.918 2.753 1.00 88.06 185 GLN A N 1
ATOM 1481 C CA . GLN A 1 185 ? -15.679 2.542 3.345 1.00 88.06 185 GLN A CA 1
ATOM 1482 C C . GLN A 1 185 ? -15.769 1.041 3.633 1.00 88.06 185 GLN A C 1
ATOM 1484 O O . GLN A 1 185 ? -16.111 0.662 4.737 1.00 88.06 185 GLN A O 1
ATOM 1489 N N . ASN A 1 186 ? -15.409 0.189 2.670 1.00 90.06 186 ASN A N 1
ATOM 1490 C CA . ASN A 1 186 ? -15.485 -1.273 2.821 1.00 90.06 186 ASN A CA 1
ATOM 1491 C C . ASN A 1 186 ? -14.157 -1.936 2.430 1.00 90.06 186 ASN A C 1
ATOM 1493 O O . ASN A 1 186 ? -14.107 -3.098 2.060 1.00 90.06 186 ASN A O 1
ATOM 1497 N N . ASN A 1 187 ? -13.068 -1.169 2.378 1.00 93.50 187 ASN A N 1
ATOM 1498 C CA . ASN A 1 187 ? -11.789 -1.665 1.891 1.00 93.50 187 ASN A CA 1
ATOM 1499 C C . ASN A 1 187 ? -10.652 -1.127 2.748 1.00 93.50 187 ASN A C 1
ATOM 1501 O O . ASN A 1 187 ? -10.676 0.039 3.142 1.00 93.50 187 ASN A O 1
ATOM 1505 N N . LEU A 1 188 ? -9.621 -1.939 2.945 1.00 94.56 188 LEU A N 1
ATOM 1506 C CA . LEU A 1 188 ? -8.318 -1.478 3.411 1.00 94.56 188 LEU A CA 1
ATOM 1507 C C . LEU A 1 188 ? -7.356 -1.478 2.238 1.00 94.56 188 LEU A C 1
ATOM 1509 O O . LEU A 1 188 ? -7.327 -2.419 1.449 1.00 94.56 188 LEU A O 1
ATOM 1513 N N . MET A 1 189 ? -6.541 -0.439 2.144 1.00 94.94 189 MET A N 1
ATOM 1514 C CA . MET A 1 189 ? -5.461 -0.351 1.180 1.00 94.94 189 MET A CA 1
ATOM 1515 C C . MET A 1 189 ? -4.141 -0.223 1.916 1.00 94.94 189 MET A C 1
ATOM 1517 O O . MET A 1 189 ? -3.991 0.607 2.812 1.00 94.94 189 MET A O 1
ATOM 1521 N N . ILE A 1 190 ? -3.145 -0.963 1.445 1.00 93.06 190 ILE A N 1
ATOM 1522 C CA . ILE A 1 190 ? -1.752 -0.662 1.740 1.00 93.06 190 ILE A CA 1
ATOM 1523 C C . ILE A 1 190 ? -1.001 -0.274 0.485 1.00 93.06 190 ILE A C 1
ATOM 1525 O O . ILE A 1 190 ? -1.203 -0.819 -0.602 1.00 93.06 190 ILE A O 1
ATOM 1529 N N . CYS A 1 191 ? -0.083 0.669 0.651 1.00 88.31 191 CYS A N 1
ATOM 1530 C CA . CYS A 1 191 ? 0.843 1.023 -0.405 1.00 88.31 191 CYS A CA 1
ATOM 1531 C C . CYS A 1 191 ? 2.213 1.431 0.140 1.00 88.31 191 CYS A C 1
ATOM 1533 O O . CYS A 1 191 ? 2.405 1.772 1.312 1.00 88.31 191 CYS A O 1
ATOM 1535 N N . LYS A 1 192 ? 3.197 1.416 -0.759 1.00 82.25 192 LYS A N 1
ATOM 1536 C CA . LYS A 1 192 ? 4.556 1.904 -0.515 1.00 82.25 192 LYS A CA 1
ATOM 1537 C C . LYS A 1 192 ? 5.038 2.658 -1.744 1.00 82.25 192 LYS A C 1
ATOM 1539 O O . LYS A 1 192 ? 4.744 2.260 -2.863 1.00 82.25 192 LYS A O 1
ATOM 1544 N N . LYS A 1 193 ? 5.874 3.688 -1.569 1.00 74.69 193 LYS A N 1
ATOM 1545 C CA . LYS A 1 193 ? 6.495 4.474 -2.666 1.00 74.69 193 LYS A CA 1
ATOM 1546 C C . LYS A 1 193 ? 7.404 3.684 -3.629 1.00 74.69 193 LYS A C 1
ATOM 1548 O O . LYS A 1 193 ? 8.137 4.277 -4.417 1.00 74.69 193 LYS A O 1
ATOM 1553 N N . ARG A 1 194 ? 7.455 2.363 -3.511 1.00 82.50 194 ARG A N 1
ATOM 1554 C CA . ARG A 1 194 ? 8.257 1.479 -4.349 1.00 82.50 194 ARG A CA 1
ATOM 1555 C C . ARG A 1 194 ? 7.412 0.273 -4.702 1.00 82.50 194 ARG A C 1
ATOM 1557 O O . ARG A 1 194 ? 6.549 -0.122 -3.921 1.00 82.50 194 ARG A O 1
ATOM 1564 N N . ARG A 1 195 ? 7.710 -0.318 -5.853 1.00 88.44 195 ARG A N 1
ATOM 1565 C CA . ARG A 1 195 ? 7.113 -1.594 -6.225 1.00 88.44 195 ARG A CA 1
ATOM 1566 C C . ARG A 1 195 ? 7.633 -2.708 -5.331 1.00 88.44 195 ARG A C 1
ATOM 1568 O O . ARG A 1 195 ? 8.805 -2.695 -4.946 1.00 88.44 195 ARG A O 1
ATOM 1575 N N . PHE A 1 196 ? 6.747 -3.630 -5.007 1.00 90.50 196 PHE A N 1
ATOM 1576 C CA . PHE A 1 196 ? 7.058 -4.843 -4.282 1.00 90.50 196 PHE A CA 1
ATOM 1577 C C . PHE A 1 196 ? 7.736 -5.848 -5.216 1.00 90.50 196 PHE A C 1
ATOM 1579 O O . PHE A 1 196 ? 7.447 -5.934 -6.415 1.00 90.50 196 PHE A O 1
ATOM 1586 N N . ASP A 1 197 ? 8.675 -6.592 -4.647 1.00 90.81 197 ASP A N 1
ATOM 1587 C CA . ASP A 1 197 ? 8.984 -7.935 -5.106 1.00 90.81 197 ASP A CA 1
ATOM 1588 C C . ASP A 1 197 ? 7.953 -8.918 -4.524 1.00 90.81 197 ASP A C 1
ATOM 1590 O O . ASP A 1 197 ? 7.021 -8.529 -3.819 1.00 90.81 197 ASP A O 1
ATOM 1594 N N . ILE A 1 198 ? 8.104 -10.207 -4.822 1.00 91.50 198 ILE A N 1
ATOM 1595 C CA . ILE A 1 198 ? 7.155 -11.231 -4.366 1.00 91.50 198 ILE A CA 1
ATOM 1596 C C . ILE A 1 198 ? 7.116 -11.330 -2.838 1.00 91.50 198 ILE A C 1
ATOM 1598 O O . ILE A 1 198 ? 6.037 -11.385 -2.258 1.00 91.50 198 ILE A O 1
ATOM 1602 N N . ALA A 1 199 ? 8.273 -11.258 -2.177 1.00 91.62 199 ALA A N 1
ATOM 1603 C CA . ALA A 1 199 ? 8.340 -11.234 -0.717 1.00 91.62 199 ALA A CA 1
ATOM 1604 C C . ALA A 1 199 ? 7.642 -9.996 -0.127 1.00 91.62 199 ALA A C 1
ATOM 1606 O O . ALA A 1 199 ? 7.015 -10.076 0.926 1.00 91.62 199 ALA A O 1
ATOM 1607 N N . GLY A 1 200 ? 7.720 -8.854 -0.814 1.00 91.81 200 GLY A N 1
ATOM 1608 C CA . GLY A 1 200 ? 7.001 -7.640 -0.459 1.00 91.81 200 GLY A CA 1
ATOM 1609 C C . GLY A 1 200 ? 5.485 -7.796 -0.546 1.00 91.81 200 GLY A C 1
ATOM 1610 O O . GLY A 1 200 ? 4.803 -7.310 0.351 1.00 91.81 200 GLY A O 1
ATOM 1611 N N . TYR A 1 201 ? 4.969 -8.490 -1.569 1.00 91.56 201 TYR A N 1
ATOM 1612 C CA . TYR A 1 201 ? 3.549 -8.845 -1.642 1.00 91.56 201 TYR A CA 1
ATOM 1613 C C . TYR A 1 201 ? 3.162 -9.799 -0.507 1.00 91.56 201 TYR A C 1
ATOM 1615 O O . TYR A 1 201 ? 2.227 -9.496 0.220 1.00 91.56 201 TYR A O 1
ATOM 1623 N N . GLU A 1 202 ? 3.911 -10.872 -0.250 1.00 90.88 202 GLU A N 1
ATOM 1624 C CA . GLU A 1 202 ? 3.601 -11.782 0.868 1.00 90.88 202 GLU A CA 1
ATOM 1625 C C . GLU A 1 202 ? 3.555 -11.036 2.218 1.00 90.88 202 GLU A C 1
ATOM 1627 O O . GLU A 1 202 ? 2.595 -11.152 2.975 1.00 90.88 202 GLU A O 1
ATOM 1632 N N . ALA A 1 203 ? 4.549 -10.183 2.492 1.00 92.06 203 ALA A N 1
ATOM 1633 C CA . ALA A 1 203 ? 4.594 -9.381 3.714 1.00 92.06 203 ALA A CA 1
ATOM 1634 C C . ALA A 1 203 ? 3.441 -8.367 3.812 1.00 92.06 203 ALA A C 1
ATOM 1636 O O . ALA A 1 203 ? 2.974 -8.067 4.907 1.00 92.06 203 ALA A O 1
ATOM 1637 N N . ALA A 1 204 ? 3.006 -7.822 2.677 1.00 92.31 204 ALA A N 1
ATOM 1638 C CA . ALA A 1 204 ? 1.876 -6.909 2.579 1.00 92.31 204 ALA A CA 1
ATOM 1639 C C . ALA A 1 204 ? 0.549 -7.612 2.926 1.00 92.31 204 ALA A C 1
ATOM 1641 O O . ALA A 1 204 ? -0.250 -7.066 3.685 1.00 92.31 204 ALA A O 1
ATOM 1642 N N . PHE A 1 205 ? 0.349 -8.834 2.434 1.00 90.31 205 PHE A N 1
ATOM 1643 C CA . PHE A 1 205 ? -0.841 -9.637 2.722 1.00 90.31 205 PHE A CA 1
ATOM 1644 C C . PHE A 1 205 ? -0.912 -10.029 4.201 1.00 90.31 205 PHE A C 1
ATOM 1646 O O . PHE A 1 205 ? -1.902 -9.721 4.856 1.00 90.31 205 PHE A O 1
ATOM 1653 N N . LEU A 1 206 ? 0.173 -10.587 4.750 1.00 90.50 206 LEU A N 1
ATOM 1654 C CA . LEU A 1 206 ? 0.257 -10.949 6.173 1.00 90.50 206 LEU A CA 1
ATOM 1655 C C . LEU A 1 206 ? 0.081 -9.734 7.096 1.00 90.50 206 LEU A C 1
ATOM 1657 O O . LEU A 1 206 ? -0.492 -9.828 8.179 1.00 90.50 206 LEU A O 1
ATOM 1661 N N . PHE A 1 207 ? 0.580 -8.568 6.677 1.00 93.31 207 PHE A N 1
ATOM 1662 C CA . PHE A 1 207 ? 0.378 -7.335 7.425 1.00 93.31 207 PHE A CA 1
ATOM 1663 C C . PHE A 1 207 ? -1.100 -6.935 7.473 1.00 93.31 207 PHE A C 1
ATOM 1665 O O . PHE A 1 207 ? -1.580 -6.606 8.557 1.00 93.31 207 PHE A O 1
ATOM 1672 N N . LEU A 1 208 ? -1.799 -6.959 6.332 1.00 92.38 208 LEU A N 1
ATOM 1673 C CA . LEU A 1 208 ? -3.221 -6.614 6.242 1.00 92.38 208 LEU A CA 1
ATOM 1674 C C . LEU A 1 208 ? -4.111 -7.595 7.003 1.00 92.38 208 LEU A C 1
ATOM 1676 O O . LEU A 1 208 ? -5.018 -7.158 7.702 1.00 92.38 208 LEU A O 1
ATOM 1680 N N . GLU A 1 209 ? -3.815 -8.887 6.919 1.00 90.81 209 GLU A N 1
ATOM 1681 C CA . GLU A 1 209 ? -4.458 -9.914 7.739 1.00 90.81 209 GLU A CA 1
ATOM 1682 C C . GLU A 1 209 ? -4.301 -9.587 9.230 1.00 90.81 209 GLU A C 1
ATOM 1684 O O . GLU A 1 209 ? -5.285 -9.402 9.938 1.00 90.81 209 GLU A O 1
ATOM 1689 N N . GLY A 1 210 ? -3.068 -9.337 9.684 1.00 93.31 210 GLY A N 1
ATOM 1690 C CA . GLY A 1 210 ? -2.825 -8.968 11.078 1.00 93.31 210 GLY A CA 1
ATOM 1691 C C . GLY A 1 210 ? -3.482 -7.648 11.510 1.00 93.31 210 GLY A C 1
ATOM 1692 O O . GLY A 1 210 ? -3.723 -7.463 12.706 1.00 93.31 210 GLY A O 1
ATOM 1693 N N . VAL A 1 211 ? -3.772 -6.734 10.575 1.00 94.56 211 VAL A N 1
ATOM 1694 C CA . VAL A 1 211 ? -4.587 -5.537 10.836 1.00 94.56 211 VAL A CA 1
ATOM 1695 C C . VAL A 1 211 ? -6.047 -5.929 11.046 1.00 94.56 211 VAL A C 1
ATOM 1697 O O . VAL A 1 211 ? -6.633 -5.502 12.038 1.00 94.56 211 VAL A O 1
ATOM 1700 N N . LEU A 1 212 ? -6.616 -6.732 10.143 1.00 92.06 212 LEU A N 1
ATOM 1701 C CA . LEU A 1 212 ? -8.016 -7.160 10.188 1.00 92.06 212 LEU A CA 1
ATOM 1702 C C . LEU A 1 212 ? -8.326 -7.965 11.454 1.00 92.06 212 LEU A C 1
ATOM 1704 O O . LEU A 1 212 ? -9.293 -7.642 12.139 1.00 92.06 212 LEU A O 1
ATOM 1708 N N . ASP A 1 213 ? -7.442 -8.883 11.846 1.00 92.56 213 ASP A N 1
ATOM 1709 C CA . ASP A 1 213 ? -7.555 -9.673 13.084 1.00 92.56 213 ASP A CA 1
ATOM 1710 C C . ASP A 1 213 ? -7.579 -8.823 14.365 1.00 92.56 213 ASP A C 1
ATOM 1712 O O . ASP A 1 213 ? -7.969 -9.289 15.435 1.00 92.56 213 ASP A O 1
ATOM 1716 N N . ARG A 1 214 ? -7.092 -7.579 14.291 1.00 94.94 214 ARG A N 1
ATOM 1717 C CA . ARG A 1 214 ? -6.975 -6.654 15.430 1.00 94.94 214 ARG A CA 1
ATOM 1718 C C . ARG A 1 214 ? -7.989 -5.519 15.381 1.00 94.94 214 ARG A C 1
ATOM 1720 O O . ARG A 1 214 ? -7.956 -4.648 16.257 1.00 94.94 214 ARG A O 1
ATOM 1727 N N . LEU A 1 215 ? -8.866 -5.504 14.377 1.00 93.56 215 LEU A N 1
ATOM 1728 C CA . LEU A 1 215 ? -9.988 -4.579 14.350 1.00 93.56 215 LEU A CA 1
ATOM 1729 C C . LEU A 1 215 ? -10.981 -4.929 15.471 1.00 93.56 215 LEU A C 1
ATOM 1731 O O . LEU A 1 215 ? -11.211 -6.111 15.731 1.00 93.56 215 LEU A O 1
ATOM 1735 N N . PRO A 1 216 ? -11.583 -3.929 16.143 1.00 93.12 216 PRO A N 1
ATOM 1736 C CA . PRO A 1 216 ? -12.552 -4.182 17.207 1.00 93.12 216 PRO A CA 1
ATOM 1737 C C . PRO A 1 216 ? -13.704 -5.093 16.762 1.00 93.12 216 PRO A C 1
ATOM 1739 O O . PRO A 1 216 ? -14.314 -4.847 15.723 1.00 93.12 216 PRO A O 1
ATOM 1742 N N . GLU A 1 217 ? -14.061 -6.080 17.593 1.00 89.75 217 GLU A N 1
ATOM 1743 C CA . GLU A 1 217 ? -15.078 -7.095 17.261 1.00 89.75 217 GLU A CA 1
ATOM 1744 C C . GLU A 1 217 ? -16.422 -6.501 16.824 1.00 89.75 217 GLU A C 1
ATOM 1746 O O . GLU A 1 217 ? -17.067 -6.992 15.901 1.00 89.75 217 GLU A O 1
ATOM 1751 N N . LYS A 1 218 ? -16.814 -5.387 17.446 1.00 89.12 218 LYS A N 1
ATOM 1752 C CA . LYS A 1 218 ? -18.067 -4.679 17.162 1.00 89.12 218 LYS A CA 1
ATOM 1753 C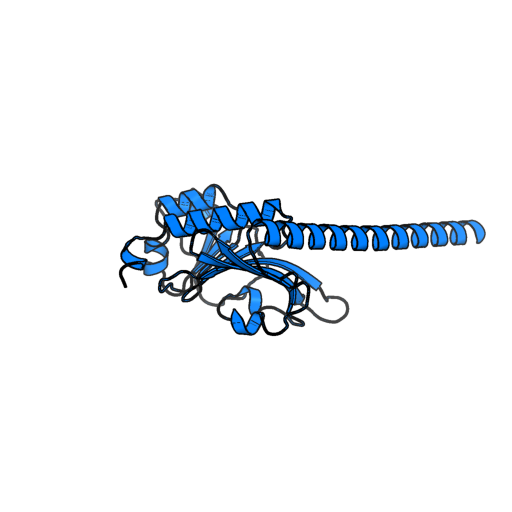 C . LYS A 1 218 ? -18.197 -4.148 15.733 1.00 89.12 218 LYS A C 1
ATOM 1755 O O . LYS A 1 218 ? -19.288 -3.749 15.344 1.00 89.12 218 LYS A O 1
ATOM 1760 N N . LEU A 1 219 ? -17.106 -4.099 14.966 1.00 87.94 219 LEU A N 1
ATOM 1761 C CA . LEU A 1 219 ? -17.169 -3.757 13.547 1.00 87.94 219 LEU A CA 1
ATOM 1762 C C . LEU A 1 219 ? -17.768 -4.910 12.726 1.00 87.94 219 LEU A C 1
ATOM 1764 O O . LEU A 1 219 ? -18.382 -4.663 11.696 1.00 87.94 219 LEU A O 1
ATOM 1768 N N . TRP A 1 220 ? -17.661 -6.157 13.177 1.00 83.62 220 TRP A N 1
ATOM 1769 C CA . TRP A 1 220 ? -18.135 -7.326 12.428 1.00 83.62 220 TRP A CA 1
ATOM 1770 C C . TRP A 1 220 ? -19.607 -7.663 12.683 1.00 83.62 220 TRP A C 1
ATOM 1772 O O . TRP A 1 220 ? -20.212 -8.397 11.910 1.00 83.62 220 TRP A O 1
ATOM 1782 N N . THR A 1 221 ? -20.194 -7.131 13.754 1.00 69.44 221 THR A N 1
ATOM 1783 C CA . THR A 1 221 ? -21.554 -7.457 14.212 1.00 69.44 221 THR A CA 1
ATOM 1784 C C . THR A 1 221 ? -22.596 -6.426 13.759 1.00 69.44 221 THR A C 1
ATOM 1786 O O . THR A 1 221 ? -23.401 -5.969 14.573 1.00 69.44 221 THR A O 1
ATOM 1789 N N . GLY A 1 222 ? -22.523 -6.004 12.493 1.00 55.75 222 GLY A N 1
ATOM 1790 C CA . GLY A 1 222 ? -23.442 -5.038 11.873 1.00 55.75 222 GLY A CA 1
ATOM 1791 C C . GLY A 1 222 ? -24.644 -5.681 11.198 1.00 55.75 222 GLY A C 1
ATOM 1792 O O . GLY A 1 222 ? -24.473 -6.776 10.622 1.00 55.75 222 GLY A O 1
#

Radius of gyration: 20.71 Å; chains: 1; bounding box: 65×41×58 Å